Protein AF-A0AAV3ZB78-F1 (afdb_monomer)

Structure (mmCIF, N/CA/C/O backbone):
data_AF-A0AAV3ZB78-F1
#
_entry.id   AF-A0AAV3ZB78-F1
#
loop_
_atom_site.group_PDB
_atom_site.id
_atom_site.type_symbol
_atom_site.label_atom_id
_atom_site.label_alt_id
_atom_site.label_comp_id
_atom_site.label_asym_id
_atom_site.label_entity_id
_atom_site.label_seq_id
_atom_site.pdbx_PDB_ins_code
_atom_site.Cartn_x
_atom_site.Cartn_y
_atom_site.Cartn_z
_atom_site.occupancy
_atom_site.B_iso_or_equiv
_atom_site.auth_seq_id
_atom_site.auth_comp_id
_atom_site.auth_asym_id
_atom_site.auth_atom_id
_atom_site.pdbx_PDB_model_num
ATOM 1 N N . MET A 1 1 ? 22.536 11.390 -0.882 1.00 39.72 1 MET A N 1
ATOM 2 C CA . MET A 1 1 ? 23.667 10.449 -0.789 1.00 39.72 1 MET A CA 1
ATOM 3 C C . MET A 1 1 ? 23.457 9.424 -1.887 1.00 39.72 1 MET A C 1
ATOM 5 O O . MET A 1 1 ? 22.386 8.836 -1.921 1.00 39.72 1 MET A O 1
ATOM 9 N N . ALA A 1 2 ? 24.366 9.346 -2.858 1.00 39.00 2 ALA A N 1
ATOM 10 C CA . ALA A 1 2 ? 24.287 8.369 -3.941 1.00 39.00 2 ALA A CA 1
ATOM 11 C C . ALA A 1 2 ? 24.878 7.046 -3.436 1.00 39.00 2 ALA A C 1
ATOM 13 O O . ALA A 1 2 ? 25.991 7.052 -2.916 1.00 39.00 2 ALA A O 1
ATOM 14 N N . GLY A 1 3 ? 24.119 5.956 -3.534 1.00 42.00 3 GLY A N 1
ATOM 15 C CA . GLY A 1 3 ? 24.628 4.602 -3.321 1.00 42.00 3 GLY A CA 1
ATOM 16 C C . GLY A 1 3 ? 25.206 4.071 -4.629 1.00 42.00 3 GLY A C 1
ATOM 17 O O . GLY A 1 3 ? 24.569 4.207 -5.673 1.00 42.00 3 GLY A O 1
ATOM 18 N N . LEU A 1 4 ? 26.416 3.524 -4.568 1.00 34.50 4 LEU A N 1
ATOM 19 C CA . LEU A 1 4 ? 27.039 2.764 -5.648 1.00 34.50 4 LEU A CA 1
ATOM 20 C C . LEU A 1 4 ? 26.878 1.284 -5.304 1.00 34.50 4 LEU A C 1
ATOM 22 O O . LEU A 1 4 ? 27.339 0.868 -4.244 1.00 34.50 4 LEU A O 1
ATOM 26 N N . GLU A 1 5 ? 26.253 0.505 -6.183 1.00 50.12 5 GLU A N 1
ATOM 27 C CA . GLU A 1 5 ? 26.339 -0.956 -6.133 1.00 50.12 5 GLU A CA 1
ATOM 28 C C . GLU A 1 5 ? 27.214 -1.467 -7.279 1.00 50.12 5 GLU A C 1
ATOM 30 O O . GLU A 1 5 ? 27.214 -0.915 -8.382 1.00 50.12 5 GLU A O 1
ATOM 35 N N . LEU A 1 6 ? 28.003 -2.501 -6.982 1.00 33.97 6 LEU A N 1
ATOM 36 C CA . LEU A 1 6 ? 28.917 -3.144 -7.919 1.00 33.97 6 LEU A CA 1
ATOM 37 C C . LEU A 1 6 ? 28.157 -4.218 -8.712 1.00 33.97 6 LEU A C 1
ATOM 39 O O . LEU A 1 6 ? 27.668 -5.185 -8.129 1.00 33.97 6 LEU A O 1
ATOM 43 N N . GLY A 1 7 ? 28.090 -4.070 -10.037 1.00 46.62 7 GLY A N 1
ATOM 44 C CA . GLY A 1 7 ? 27.603 -5.124 -10.932 1.00 46.62 7 GLY A CA 1
ATOM 45 C C . GLY A 1 7 ? 28.533 -6.345 -10.937 1.00 46.62 7 GLY A C 1
ATOM 46 O O . GLY A 1 7 ? 29.740 -6.223 -10.709 1.00 46.62 7 GLY A O 1
ATOM 47 N N . ARG A 1 8 ? 27.978 -7.532 -11.217 1.00 56.12 8 ARG A N 1
ATOM 48 C CA . ARG A 1 8 ? 28.671 -8.842 -11.182 1.00 56.12 8 ARG A CA 1
ATOM 49 C C . ARG A 1 8 ? 29.731 -9.017 -12.287 1.00 56.12 8 ARG A C 1
ATOM 51 O O . ARG A 1 8 ? 30.461 -10.000 -12.311 1.00 56.12 8 ARG A O 1
ATOM 58 N N . ASP A 1 9 ? 29.813 -8.033 -13.163 1.00 52.41 9 ASP A N 1
ATOM 59 C CA . ASP A 1 9 ? 30.620 -7.894 -14.366 1.00 52.41 9 ASP A CA 1
ATOM 60 C C . ASP A 1 9 ? 31.605 -6.707 -14.259 1.00 52.41 9 ASP A C 1
ATOM 62 O O . ASP A 1 9 ? 32.309 -6.373 -15.208 1.00 52.41 9 ASP A O 1
ATOM 66 N N . GLY A 1 10 ? 31.712 -6.081 -13.078 1.00 42.31 10 GLY A N 1
ATOM 67 C CA . GLY A 1 10 ? 32.720 -5.057 -12.779 1.00 42.31 10 GLY A CA 1
ATOM 68 C C . GLY A 1 10 ? 32.462 -3.684 -13.410 1.00 42.31 10 GLY A C 1
ATOM 69 O O . GLY A 1 10 ? 33.258 -2.765 -13.217 1.00 42.31 10 GLY A O 1
ATOM 70 N N . SER A 1 11 ? 31.352 -3.502 -14.131 1.00 46.34 11 SER A N 1
ATOM 71 C CA . SER A 1 11 ? 30.966 -2.207 -14.695 1.00 46.34 11 SER A CA 1
ATOM 72 C C . SER A 1 11 ? 30.170 -1.363 -13.693 1.00 46.34 11 SER A C 1
ATOM 74 O O . SER A 1 11 ? 29.132 -1.792 -13.188 1.00 46.34 11 SER A O 1
ATOM 76 N N . LEU A 1 12 ? 30.634 -0.136 -13.441 1.00 38.41 12 LEU A N 1
ATOM 77 C CA . LEU A 1 12 ? 29.919 0.880 -12.664 1.00 38.41 12 LEU A CA 1
ATOM 78 C C . LEU A 1 12 ? 28.752 1.438 -13.493 1.00 38.41 12 LEU A C 1
ATOM 80 O O . LEU A 1 12 ? 28.954 2.308 -14.339 1.00 38.41 12 LEU A O 1
ATOM 84 N N . GLN A 1 13 ? 27.528 0.963 -13.252 1.00 47.75 13 GLN A N 1
ATOM 85 C CA . GLN A 1 13 ? 26.335 1.596 -13.815 1.00 47.75 13 GLN A CA 1
ATOM 86 C C . GLN A 1 13 ? 25.832 2.690 -12.870 1.00 47.75 13 GLN A C 1
ATOM 88 O O . GLN A 1 13 ? 25.464 2.447 -11.722 1.00 47.75 13 GLN A O 1
ATOM 93 N N . ALA A 1 14 ? 25.842 3.932 -13.351 1.00 42.47 14 ALA A N 1
ATOM 94 C CA . ALA A 1 14 ? 25.337 5.070 -12.602 1.00 42.47 14 ALA A CA 1
ATOM 95 C C . ALA A 1 14 ? 23.800 5.047 -12.591 1.00 42.47 14 ALA A C 1
ATOM 97 O O . ALA A 1 14 ? 23.160 5.363 -13.594 1.00 42.47 14 ALA A O 1
ATOM 98 N N . LEU A 1 15 ? 23.202 4.727 -11.439 1.00 49.69 15 LEU A N 1
ATOM 99 C CA . LEU A 1 15 ? 21.775 4.944 -11.191 1.00 49.69 15 LEU A CA 1
ATOM 100 C C . LEU A 1 15 ? 21.482 6.447 -11.254 1.00 49.69 15 LEU A C 1
ATOM 102 O O . LEU A 1 15 ? 21.774 7.216 -10.331 1.00 49.69 15 LEU A O 1
ATOM 106 N N . ARG A 1 16 ? 20.928 6.888 -12.385 1.00 44.12 16 ARG A N 1
ATOM 107 C CA . ARG A 1 16 ? 20.562 8.284 -12.613 1.00 44.12 16 ARG A CA 1
ATOM 108 C C . ARG A 1 16 ? 19.221 8.561 -11.939 1.00 44.12 16 ARG A C 1
ATOM 110 O O . ARG A 1 16 ? 18.165 8.437 -12.544 1.00 44.12 16 ARG A O 1
ATOM 117 N N . TRP A 1 17 ? 19.270 8.966 -10.674 1.00 39.78 17 TRP A N 1
ATOM 118 C CA . TRP A 1 17 ? 18.109 9.510 -9.973 1.00 39.78 17 TRP A CA 1
ATOM 119 C C . TRP A 1 17 ? 17.677 10.817 -10.645 1.00 39.78 17 TRP A C 1
ATOM 121 O O . TRP A 1 17 ? 18.336 11.851 -10.502 1.00 39.78 17 TRP A O 1
ATOM 131 N N . ILE A 1 18 ? 16.572 10.782 -11.386 1.00 48.75 18 ILE A N 1
ATOM 132 C CA . ILE A 1 18 ? 15.936 11.991 -11.907 1.00 48.75 18 ILE A CA 1
ATOM 133 C C . ILE A 1 18 ? 15.266 12.684 -10.715 1.00 48.75 18 ILE A C 1
ATOM 135 O O . ILE A 1 18 ? 14.205 12.276 -10.250 1.00 48.75 18 ILE A O 1
ATOM 139 N N . ARG A 1 19 ? 15.904 13.732 -10.176 1.00 37.66 19 ARG A N 1
ATOM 140 C CA . ARG A 1 19 ? 15.227 14.656 -9.258 1.00 37.66 19 ARG A CA 1
ATOM 141 C C . ARG A 1 19 ? 14.159 15.399 -10.052 1.00 37.66 19 ARG A C 1
ATOM 143 O O . ARG A 1 19 ? 14.498 16.211 -10.911 1.00 37.66 19 ARG A O 1
ATOM 150 N N . TYR A 1 20 ? 12.892 15.169 -9.733 1.00 39.69 20 TYR A N 1
ATOM 151 C CA . TYR A 1 20 ? 11.827 16.058 -10.178 1.00 39.69 20 TYR A CA 1
ATOM 152 C C . TYR A 1 20 ? 12.017 17.445 -9.539 1.00 39.69 20 TYR A C 1
ATOM 154 O O . TYR A 1 20 ? 12.211 17.536 -8.321 1.00 39.69 20 TYR A O 1
ATOM 162 N N . PRO A 1 21 ? 11.992 18.538 -10.322 1.00 44.03 21 PRO A N 1
ATOM 163 C CA . PRO A 1 21 ? 11.973 19.879 -9.767 1.00 44.03 21 PRO A CA 1
ATOM 164 C C . PRO A 1 21 ? 10.644 20.127 -9.044 1.00 44.03 21 PRO A C 1
ATOM 166 O O . PRO A 1 21 ? 9.565 19.802 -9.534 1.00 44.03 21 PRO A O 1
ATOM 169 N N . GLN A 1 22 ? 10.750 20.726 -7.861 1.00 39.59 22 GLN A N 1
ATOM 170 C CA . GLN A 1 22 ? 9.642 21.244 -7.066 1.00 39.59 22 GLN A CA 1
ATOM 171 C C . GLN A 1 22 ? 8.780 22.186 -7.928 1.00 39.59 22 GLN A C 1
ATOM 173 O O . GLN A 1 22 ? 9.275 23.201 -8.423 1.00 39.59 22 GLN A O 1
ATOM 178 N N . CYS A 1 23 ? 7.493 21.868 -8.099 1.00 39.56 23 CYS A N 1
ATOM 179 C CA . CYS A 1 23 ? 6.515 22.753 -8.732 1.00 39.56 23 CYS A CA 1
ATOM 180 C C . CYS A 1 23 ? 6.273 23.989 -7.849 1.00 39.56 23 CYS A C 1
ATOM 182 O O . CYS A 1 23 ? 5.333 24.049 -7.059 1.00 39.56 23 CYS A O 1
ATOM 184 N N . HIS A 1 24 ? 7.117 25.008 -8.002 1.00 39.56 24 HIS A N 1
ATOM 185 C CA . HIS A 1 24 ? 6.852 26.344 -7.483 1.00 39.56 24 HIS A CA 1
ATOM 186 C C . HIS A 1 24 ? 5.708 26.98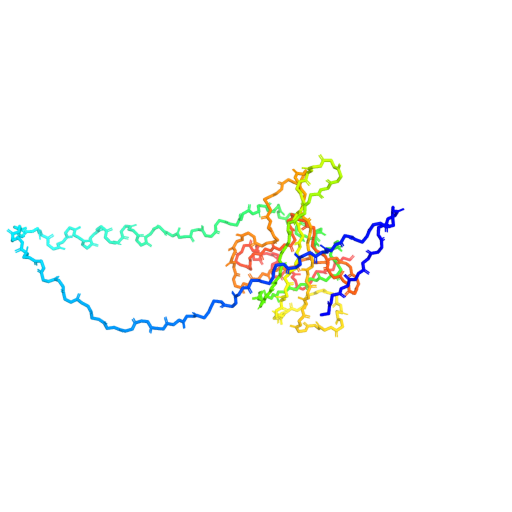0 -8.289 1.00 39.56 24 HIS A C 1
ATOM 188 O O . HIS A 1 24 ? 5.901 27.451 -9.410 1.00 39.56 24 HIS A O 1
ATOM 194 N N . ARG A 1 25 ? 4.504 27.031 -7.703 1.00 40.84 25 ARG A N 1
ATOM 195 C CA . ARG A 1 25 ? 3.437 27.945 -8.140 1.00 40.84 25 ARG A CA 1
ATOM 196 C C . ARG A 1 25 ? 3.946 29.384 -8.013 1.00 40.84 25 ARG A C 1
ATOM 198 O O . ARG A 1 25 ? 4.086 29.888 -6.900 1.00 40.84 25 ARG A O 1
ATOM 205 N N . ARG A 1 26 ? 4.187 30.058 -9.140 1.00 37.47 26 ARG A N 1
ATOM 206 C CA . ARG A 1 26 ? 4.177 31.526 -9.198 1.00 37.47 26 ARG A CA 1
ATOM 207 C C . ARG A 1 26 ? 2.741 32.012 -9.430 1.00 37.47 26 ARG A C 1
ATOM 209 O O . ARG A 1 26 ? 2.065 31.454 -10.294 1.00 37.47 26 ARG A O 1
ATOM 216 N N . PRO A 1 27 ? 2.282 33.056 -8.723 1.00 45.91 27 PRO A N 1
ATOM 217 C CA . PRO A 1 27 ? 1.076 33.777 -9.093 1.00 45.91 27 PRO A CA 1
ATOM 218 C C . PRO A 1 27 ? 1.413 34.757 -10.225 1.00 45.91 27 PRO A C 1
ATOM 220 O O . PRO A 1 27 ? 2.183 35.695 -10.030 1.00 45.91 27 PRO A O 1
ATOM 223 N N . ASN A 1 28 ? 0.843 34.543 -11.412 1.00 40.31 28 ASN A N 1
ATOM 224 C CA . ASN A 1 28 ? 0.822 35.563 -12.457 1.00 40.31 28 ASN A CA 1
ATOM 225 C C . ASN A 1 28 ? -0.418 36.431 -12.253 1.00 40.31 28 ASN A C 1
ATOM 227 O O . ASN A 1 28 ? -1.538 36.012 -12.532 1.00 40.31 28 ASN A O 1
ATOM 231 N N . ASN A 1 29 ? -0.183 37.645 -11.768 1.00 42.78 29 ASN A N 1
ATOM 232 C CA . ASN A 1 29 ? -1.123 38.744 -11.853 1.00 42.78 29 ASN A CA 1
ATOM 233 C C . ASN A 1 29 ? -0.771 39.618 -13.065 1.00 42.78 29 ASN A C 1
ATOM 235 O O . ASN A 1 29 ? 0.396 39.932 -13.286 1.00 42.78 29 ASN A O 1
ATOM 239 N N . LEU A 1 30 ? -1.839 40.078 -13.719 1.00 48.44 30 LEU A N 1
ATOM 240 C CA . LEU A 1 30 ? -1.985 41.329 -14.472 1.00 48.44 30 LEU A CA 1
ATOM 241 C C . LEU A 1 30 ? -1.689 41.350 -15.988 1.00 48.44 30 LEU A C 1
ATOM 243 O O . LEU A 1 30 ? -0.558 41.402 -16.452 1.00 48.44 30 LEU A O 1
ATOM 247 N N . LEU A 1 31 ? -2.822 41.521 -16.687 1.00 50.53 31 LEU A N 1
ATOM 248 C CA . LEU A 1 31 ? -3.107 42.478 -17.765 1.00 50.53 31 LEU A CA 1
ATOM 249 C C . LEU A 1 31 ? -2.646 42.154 -19.191 1.00 50.53 31 LEU A C 1
ATOM 251 O O . LEU A 1 31 ? -1.534 42.463 -19.597 1.00 50.53 31 LEU A O 1
ATOM 255 N N . ALA A 1 32 ? -3.624 41.771 -20.017 1.00 43.00 32 ALA A N 1
ATOM 256 C CA . ALA A 1 32 ? -3.818 42.421 -21.312 1.00 43.00 32 ALA A CA 1
ATOM 257 C C . ALA A 1 32 ? -5.296 42.349 -21.728 1.00 43.00 32 ALA A C 1
ATOM 259 O O . ALA A 1 32 ? -5.841 41.283 -22.011 1.00 43.00 32 ALA A O 1
ATOM 260 N N . ASN A 1 33 ? -5.929 43.523 -21.750 1.00 49.47 33 ASN A N 1
ATOM 261 C CA . ASN A 1 33 ? -7.244 43.791 -22.320 1.00 49.47 33 ASN A CA 1
ATOM 262 C C . ASN A 1 33 ? -7.345 43.276 -23.763 1.00 49.47 33 ASN A C 1
ATOM 264 O O . ASN A 1 33 ? -6.597 43.724 -24.631 1.00 49.47 33 ASN A O 1
ATOM 268 N N . LYS A 1 34 ? -8.357 42.453 -24.048 1.00 45.72 34 LYS A N 1
ATOM 269 C CA . LYS A 1 34 ? -8.966 42.365 -25.381 1.00 45.72 34 LYS A CA 1
ATOM 270 C C . LYS A 1 34 ? -10.481 42.400 -25.237 1.00 45.72 34 LYS A C 1
ATOM 272 O O . LYS A 1 34 ? -11.123 41.408 -24.911 1.00 45.72 34 LYS A O 1
ATOM 277 N N . ILE A 1 35 ? -11.021 43.592 -25.462 1.00 50.44 35 ILE A N 1
ATOM 278 C CA . ILE A 1 35 ? -12.447 43.859 -25.612 1.00 50.44 35 ILE A CA 1
ATOM 279 C C . ILE A 1 35 ? -12.864 43.252 -26.957 1.00 50.44 35 ILE A C 1
ATOM 281 O O . ILE A 1 35 ? -12.474 43.749 -28.011 1.00 50.44 35 ILE A O 1
ATOM 285 N N . PHE A 1 36 ? -13.621 42.158 -26.916 1.00 52.62 36 PHE A N 1
ATOM 286 C CA . PHE A 1 36 ? -14.338 41.626 -28.075 1.00 52.62 36 PHE A CA 1
ATOM 287 C C . PHE A 1 36 ? -15.750 42.231 -28.104 1.00 52.62 36 PHE A C 1
ATOM 289 O O . PHE A 1 36 ? -16.402 42.282 -27.058 1.00 52.62 36 PHE A O 1
ATOM 296 N N . PRO A 1 37 ? -16.256 42.686 -29.264 1.00 49.72 37 PRO A N 1
ATOM 297 C CA . PRO A 1 37 ? -17.616 43.194 -29.359 1.00 49.72 37 PRO A CA 1
ATOM 298 C C . PRO A 1 37 ? -18.622 42.045 -29.205 1.00 49.72 37 PRO A C 1
ATOM 300 O O . PRO A 1 37 ? -18.681 41.126 -30.023 1.00 49.72 37 PRO A O 1
ATOM 303 N N . LEU A 1 38 ? -19.427 42.118 -28.143 1.00 44.12 38 LEU A N 1
ATOM 304 C CA . LEU A 1 38 ? -20.586 41.260 -27.905 1.00 44.12 38 LEU A CA 1
ATOM 305 C C . LEU A 1 38 ? -21.636 41.517 -28.989 1.00 44.12 38 LEU A C 1
A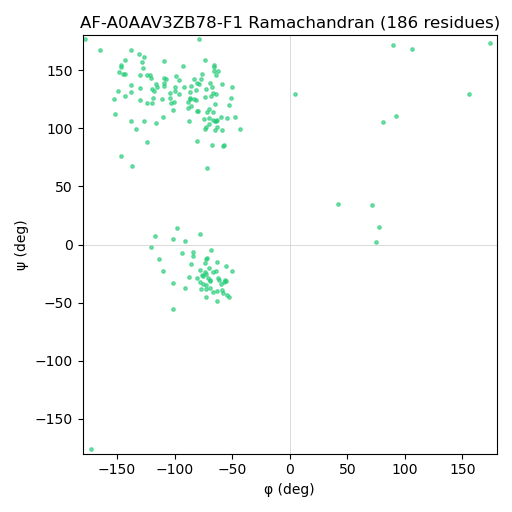TOM 307 O O . LEU A 1 38 ? -22.329 42.535 -28.990 1.00 44.12 38 LEU A O 1
ATOM 311 N N . LYS A 1 39 ? -21.758 40.567 -29.917 1.00 48.19 39 LYS A N 1
ATOM 312 C CA . LYS A 1 39 ? -22.890 40.489 -30.836 1.00 48.19 39 LYS A CA 1
ATOM 313 C C . LYS A 1 39 ? -24.104 40.034 -30.023 1.00 48.19 39 LYS A C 1
ATOM 315 O O . LYS A 1 39 ? -24.119 38.937 -29.478 1.00 48.19 39 LYS A O 1
ATOM 320 N N . ARG A 1 40 ? -25.084 40.927 -29.897 1.00 49.78 40 ARG A N 1
ATOM 321 C CA . ARG A 1 40 ? -26.362 40.717 -29.212 1.00 49.78 40 ARG A CA 1
ATOM 322 C C . ARG A 1 40 ? -27.155 39.642 -29.961 1.00 49.78 40 ARG A C 1
ATOM 324 O O . ARG A 1 40 ? -27.760 39.941 -30.983 1.00 49.78 40 ARG A O 1
ATOM 331 N N . THR A 1 41 ? -27.115 38.408 -29.472 1.00 50.81 41 THR A N 1
ATOM 332 C CA . THR A 1 41 ? -28.061 37.351 -29.843 1.00 50.81 41 THR A CA 1
ATOM 333 C C . THR A 1 41 ? -29.087 37.203 -28.734 1.00 50.81 41 THR A C 1
ATOM 335 O O . THR A 1 41 ? -28.749 36.913 -27.589 1.00 50.81 41 THR A O 1
ATOM 338 N N . ASP A 1 42 ? -30.310 37.520 -29.131 1.00 50.47 42 ASP A N 1
ATOM 339 C CA . ASP A 1 42 ? -31.629 37.200 -28.601 1.00 50.47 42 ASP A CA 1
ATOM 340 C C . ASP A 1 42 ? -31.725 36.420 -27.283 1.00 50.47 42 ASP A C 1
ATOM 342 O O . ASP A 1 42 ? -31.166 35.344 -27.079 1.00 50.47 42 ASP A O 1
ATOM 346 N N . THR A 1 43 ? -32.535 37.001 -26.401 1.00 56.22 43 THR A N 1
ATOM 347 C CA . THR A 1 43 ? -33.034 36.482 -25.129 1.00 56.22 43 THR A CA 1
ATOM 348 C C . THR A 1 43 ? -33.477 35.021 -25.220 1.00 56.22 43 THR A C 1
ATOM 350 O O . THR A 1 43 ? -34.604 34.725 -25.618 1.00 56.22 43 THR A O 1
ATOM 353 N N . M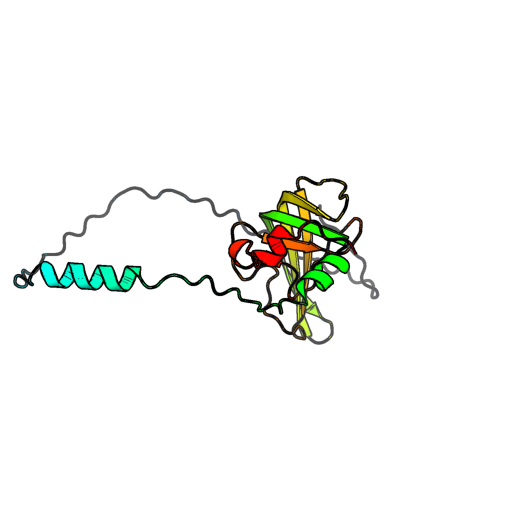ET A 1 44 ? -32.608 34.110 -24.786 1.00 52.62 44 MET A N 1
ATOM 354 C CA . MET A 1 44 ? -32.995 32.751 -24.415 1.00 52.62 44 MET A CA 1
ATOM 355 C C . MET A 1 44 ? -33.577 32.749 -22.991 1.00 52.62 44 MET A C 1
ATOM 357 O O . MET A 1 44 ? -33.055 33.440 -22.112 1.00 52.62 44 MET A O 1
ATOM 361 N N . PRO A 1 45 ? -34.663 31.998 -22.737 1.00 53.75 45 PRO A N 1
ATOM 362 C CA . PRO A 1 45 ? -35.341 31.985 -21.448 1.00 53.75 45 PRO A CA 1
ATOM 363 C C . PRO A 1 45 ? -34.424 31.414 -20.357 1.00 53.75 45 PRO A C 1
ATOM 365 O O . PRO A 1 45 ? -33.997 30.260 -20.415 1.00 53.75 45 PRO A O 1
ATOM 368 N N . LEU A 1 46 ? -34.173 32.234 -19.331 1.00 54.22 46 LEU A N 1
ATOM 369 C CA . LEU A 1 46 ? -33.315 31.973 -18.165 1.00 54.22 46 LEU A CA 1
ATOM 370 C C . LEU A 1 46 ? -33.612 30.629 -17.456 1.00 54.22 46 LEU A C 1
ATOM 372 O O . LEU A 1 46 ? -32.740 30.058 -16.806 1.00 54.22 46 LEU A O 1
ATOM 376 N N . ASN A 1 47 ? -34.824 30.091 -17.626 1.00 52.19 47 ASN A N 1
ATOM 377 C CA . ASN A 1 47 ? -35.276 28.848 -17.000 1.00 52.19 47 ASN A CA 1
ATOM 378 C C . ASN A 1 47 ? -34.663 27.575 -17.614 1.00 52.19 47 ASN A C 1
ATOM 380 O O . ASN A 1 47 ? -34.580 26.565 -16.925 1.00 52.19 47 ASN A O 1
ATOM 384 N N . ALA A 1 48 ? -34.197 27.600 -18.869 1.00 53.22 48 ALA A N 1
ATOM 385 C CA . ALA A 1 48 ? -33.622 26.412 -19.514 1.00 53.22 48 ALA A CA 1
ATOM 386 C C . ALA A 1 48 ? -32.154 26.157 -19.116 1.00 53.22 48 ALA A C 1
ATOM 388 O O . ALA A 1 48 ? -31.704 25.013 -19.076 1.00 53.22 48 ALA A O 1
ATOM 389 N N . VAL A 1 49 ? -31.408 27.213 -18.775 1.00 53.72 49 VAL A N 1
ATOM 390 C CA . VAL A 1 49 ? -29.984 27.117 -18.401 1.00 53.72 49 VAL A CA 1
ATOM 391 C C . VAL A 1 49 ? -29.816 26.558 -16.983 1.00 53.72 49 VAL A C 1
ATOM 393 O O . VAL A 1 49 ? -28.886 25.795 -16.723 1.00 53.72 49 VAL A O 1
ATOM 396 N N . LEU A 1 50 ? -30.748 26.871 -16.074 1.00 51.59 50 LEU A N 1
ATOM 397 C CA . LEU A 1 50 ? -30.701 26.397 -14.688 1.00 51.59 50 LEU A CA 1
ATOM 398 C C . LEU A 1 50 ? -30.959 24.881 -14.579 1.00 51.59 50 LEU A C 1
ATOM 400 O O . LEU A 1 50 ? -30.305 24.199 -13.792 1.00 51.59 50 LEU A O 1
ATOM 404 N N . SER A 1 51 ? -31.859 24.335 -15.406 1.00 52.12 51 SER A N 1
ATOM 405 C CA . SER A 1 51 ? -32.151 22.895 -15.436 1.00 52.12 51 SER A CA 1
ATOM 406 C C . SER A 1 51 ? -30.997 22.063 -16.000 1.00 52.12 51 SER A C 1
ATOM 408 O O . SER A 1 51 ? -30.793 20.940 -15.549 1.00 52.12 51 SER A O 1
ATOM 410 N N . LEU A 1 52 ? -30.201 22.606 -16.930 1.00 49.72 52 LEU A N 1
ATOM 411 C CA . LEU A 1 52 ? -29.049 21.895 -17.497 1.00 49.72 52 LEU A CA 1
ATOM 412 C C . LEU A 1 52 ? -27.880 21.790 -16.497 1.00 49.72 52 LEU A C 1
ATOM 414 O O . LEU A 1 52 ? -27.202 20.767 -16.447 1.00 49.72 52 LEU A O 1
ATOM 418 N N . LEU A 1 53 ? -27.679 22.806 -15.649 1.00 50.06 53 LEU A N 1
ATOM 419 C CA . LEU A 1 53 ? -26.648 22.797 -14.598 1.00 50.06 53 LEU A CA 1
ATOM 420 C C . LEU A 1 53 ? -26.950 21.800 -13.463 1.00 50.06 53 LEU A C 1
ATOM 422 O O . LEU A 1 53 ? -26.022 21.230 -12.891 1.00 50.06 53 LEU A O 1
ATOM 426 N N . LEU A 1 54 ? -28.228 21.533 -13.170 1.00 48.78 54 LEU A N 1
ATOM 427 C CA . LEU A 1 54 ? -28.642 20.555 -12.151 1.00 48.78 54 LEU A CA 1
ATOM 428 C C . LEU A 1 54 ? -28.388 19.095 -12.566 1.00 48.78 54 LEU A C 1
ATOM 430 O O . LEU A 1 54 ? -28.121 18.263 -11.701 1.00 48.78 54 LEU A O 1
ATOM 434 N N . VAL A 1 55 ? -28.408 18.777 -13.866 1.00 50.19 55 VAL A N 1
ATOM 435 C CA . VAL A 1 55 ? -28.141 17.410 -14.360 1.00 50.19 55 VAL A CA 1
ATOM 436 C C . VAL A 1 55 ? -26.639 17.095 -14.363 1.00 50.19 55 VAL A C 1
ATOM 438 O O . VAL A 1 55 ? -26.248 15.968 -14.072 1.00 50.19 55 VAL A O 1
ATOM 441 N N . VAL A 1 56 ? -25.776 18.091 -14.595 1.00 47.22 56 VAL A N 1
ATOM 442 C CA . VAL A 1 56 ? -24.310 17.903 -14.564 1.00 47.22 56 VAL A CA 1
ATOM 443 C C . VAL A 1 56 ? -23.784 17.724 -13.132 1.00 47.22 56 VAL A C 1
ATOM 445 O O . VAL A 1 56 ? -22.782 17.045 -12.927 1.00 47.22 56 VAL A O 1
ATOM 448 N N . ALA A 1 57 ? -24.483 18.247 -12.119 1.00 45.84 57 ALA A N 1
ATOM 449 C CA . ALA A 1 57 ? -24.109 18.063 -10.713 1.00 45.84 57 ALA A CA 1
ATOM 450 C C . ALA A 1 57 ? -24.399 16.647 -10.169 1.00 45.84 57 ALA A C 1
ATOM 452 O O . ALA A 1 57 ? -23.845 16.269 -9.139 1.00 45.84 57 ALA A O 1
ATOM 453 N N . MET A 1 58 ? -25.229 15.851 -10.859 1.00 45.66 58 MET A N 1
ATOM 454 C CA . MET A 1 58 ? -25.463 14.435 -10.537 1.00 45.66 58 MET A CA 1
ATOM 455 C C . MET A 1 58 ? -24.631 13.477 -11.396 1.00 45.66 58 MET A C 1
ATOM 457 O O . MET A 1 58 ? -24.858 12.271 -11.364 1.00 45.66 58 MET A O 1
ATOM 461 N N . ALA A 1 59 ? -23.605 13.970 -12.097 1.00 43.06 59 ALA A N 1
ATOM 462 C CA . ALA A 1 59 ? -22.435 13.146 -12.379 1.00 43.06 59 ALA A CA 1
ATOM 463 C C . ALA A 1 59 ? -21.662 12.984 -11.062 1.00 43.06 59 ALA A C 1
ATOM 465 O O . ALA A 1 59 ? -20.572 13.518 -10.870 1.00 43.06 59 ALA A O 1
ATOM 466 N N . THR A 1 60 ? -22.297 12.298 -10.110 1.00 47.22 60 THR A N 1
ATOM 467 C CA . THR A 1 60 ? -21.667 11.761 -8.919 1.00 47.22 60 THR A CA 1
ATOM 468 C C . THR A 1 60 ? -20.413 11.056 -9.386 1.00 47.22 60 THR A C 1
ATOM 470 O O . THR A 1 60 ? -20.488 10.030 -10.060 1.00 47.22 60 THR A O 1
ATOM 473 N N . THR A 1 61 ? -19.264 11.638 -9.063 1.00 46.09 61 THR A N 1
ATOM 474 C CA . THR A 1 61 ? -17.977 10.969 -9.102 1.00 46.09 61 THR A CA 1
ATOM 475 C C . THR A 1 61 ? -18.084 9.766 -8.176 1.00 46.09 61 THR A C 1
ATOM 477 O O . THR A 1 61 ? -17.766 9.842 -6.989 1.00 46.09 61 THR A O 1
ATOM 480 N N . SER A 1 62 ? -18.596 8.651 -8.689 1.00 44.69 62 SER A N 1
ATOM 481 C CA . SER A 1 62 ? -18.274 7.351 -8.145 1.00 44.69 62 SER A CA 1
ATOM 482 C C . SER A 1 62 ? -16.763 7.264 -8.283 1.00 44.69 62 SER A C 1
ATOM 484 O O . SER A 1 62 ? -16.255 7.043 -9.381 1.00 44.69 62 SER A O 1
ATOM 486 N N . LEU A 1 63 ? -16.048 7.545 -7.191 1.00 52.94 63 LEU A N 1
ATOM 487 C CA . LEU A 1 63 ? -14.685 7.076 -6.992 1.00 52.94 63 LEU A CA 1
ATOM 488 C C . LEU A 1 63 ? -14.781 5.557 -7.108 1.00 52.94 63 LEU A C 1
ATOM 490 O O . LEU A 1 63 ? -15.083 4.867 -6.136 1.00 52.94 63 LEU A O 1
ATOM 494 N N . ALA A 1 64 ? -14.714 5.064 -8.341 1.00 57.38 64 ALA A N 1
ATOM 495 C CA . ALA A 1 64 ? -14.788 3.656 -8.635 1.00 57.38 64 ALA A CA 1
ATOM 496 C C . ALA A 1 64 ? -13.519 3.068 -8.039 1.00 57.38 64 ALA A C 1
ATOM 498 O O . ALA A 1 64 ? -12.426 3.342 -8.520 1.00 57.38 64 ALA A O 1
ATOM 499 N N . CYS A 1 65 ? -13.676 2.349 -6.933 1.00 73.81 65 CYS A N 1
ATOM 500 C CA . CYS A 1 65 ? -12.602 1.603 -6.306 1.00 73.81 65 CYS A CA 1
ATOM 501 C C . CYS A 1 65 ? -12.009 0.690 -7.377 1.00 73.81 65 CYS A C 1
ATOM 503 O O . CYS A 1 65 ? -12.685 -0.231 -7.838 1.00 73.81 65 CYS A O 1
ATOM 505 N N . SER A 1 66 ? -10.794 0.999 -7.826 1.00 63.88 66 SER A N 1
ATOM 506 C CA . SER A 1 66 ? -10.203 0.371 -9.014 1.00 63.88 66 SER A CA 1
ATOM 507 C C . SER A 1 66 ? -9.967 -1.127 -8.829 1.00 63.88 66 SER A C 1
ATOM 509 O O . SER A 1 66 ? -9.935 -1.879 -9.801 1.00 63.88 66 SER A O 1
ATOM 511 N N . THR A 1 67 ? -9.860 -1.583 -7.578 1.00 68.00 67 THR A N 1
ATOM 512 C CA . THR A 1 67 ? -9.613 -2.981 -7.230 1.00 68.00 67 THR A CA 1
ATOM 513 C C . THR A 1 67 ? -10.787 -3.587 -6.452 1.00 68.00 67 THR A C 1
ATOM 515 O O . THR A 1 67 ? -10.947 -3.334 -5.255 1.00 68.00 67 THR A O 1
ATOM 518 N N . PRO A 1 68 ? -11.623 -4.427 -7.091 1.00 71.12 68 PRO A N 1
ATOM 519 C CA . PRO A 1 68 ? -12.614 -5.207 -6.365 1.00 71.12 68 PRO A CA 1
ATOM 520 C C . PRO A 1 68 ? -11.910 -6.267 -5.502 1.00 71.12 68 PRO A C 1
ATOM 522 O O . PRO A 1 68 ? -11.084 -7.045 -5.986 1.00 71.12 68 PRO A O 1
ATOM 525 N N . VAL A 1 69 ? -12.246 -6.309 -4.213 1.00 79.88 69 VAL A N 1
ATOM 526 C CA . VAL A 1 69 ? -11.789 -7.330 -3.255 1.00 79.88 69 VAL A CA 1
ATOM 527 C C . VAL A 1 69 ? -13.006 -8.060 -2.722 1.00 79.88 69 VAL A C 1
ATOM 529 O O . VAL A 1 69 ? -13.946 -7.428 -2.229 1.00 79.88 69 VAL A O 1
ATOM 532 N N . ALA A 1 70 ? -13.006 -9.389 -2.828 1.00 82.88 70 ALA A N 1
ATOM 533 C CA . ALA A 1 70 ? -14.107 -10.185 -2.311 1.00 82.88 70 ALA A CA 1
ATOM 534 C C . ALA A 1 70 ? -14.184 -10.034 -0.784 1.00 82.88 70 ALA A C 1
ATOM 536 O O . ALA A 1 70 ? -13.170 -9.912 -0.098 1.00 82.88 70 ALA A O 1
ATOM 537 N N . SER A 1 71 ? -15.392 -10.067 -0.222 1.00 75.38 71 SER A N 1
ATOM 538 C CA . SER A 1 71 ? -15.610 -9.844 1.216 1.00 75.38 71 SER A CA 1
ATOM 539 C C . SER A 1 71 ? -14.786 -10.778 2.117 1.00 75.38 71 SER A C 1
ATOM 541 O O . SER A 1 71 ? -14.368 -10.360 3.194 1.00 75.38 71 SER A O 1
ATOM 543 N N . GLY A 1 72 ? -14.508 -12.007 1.667 1.00 78.31 72 GLY A N 1
ATOM 544 C CA . GLY A 1 72 ? -13.670 -12.978 2.381 1.00 78.31 72 GLY A CA 1
ATOM 545 C C . GLY A 1 72 ? -12.156 -12.745 2.278 1.00 78.31 72 GLY A C 1
ATOM 546 O O . GLY A 1 72 ? -11.424 -13.195 3.154 1.00 78.31 72 GLY A O 1
ATOM 547 N N . GLU A 1 73 ? -11.673 -12.022 1.263 1.00 88.75 73 GLU A N 1
ATOM 548 C CA . GLU A 1 73 ? -10.231 -11.817 1.029 1.00 88.75 73 GLU A CA 1
ATOM 549 C C . GLU A 1 73 ? -9.617 -10.793 1.994 1.00 88.75 73 GLU A C 1
ATOM 551 O O . GLU A 1 73 ? -8.438 -10.883 2.325 1.00 88.75 73 GLU A O 1
ATOM 556 N N . TRP A 1 74 ? -10.409 -9.848 2.511 1.00 91.12 74 TRP A N 1
ATOM 557 C CA . TRP A 1 74 ? -9.917 -8.794 3.406 1.00 91.12 74 TRP A CA 1
ATOM 558 C C . TRP A 1 74 ? -9.252 -9.326 4.678 1.00 91.12 74 TR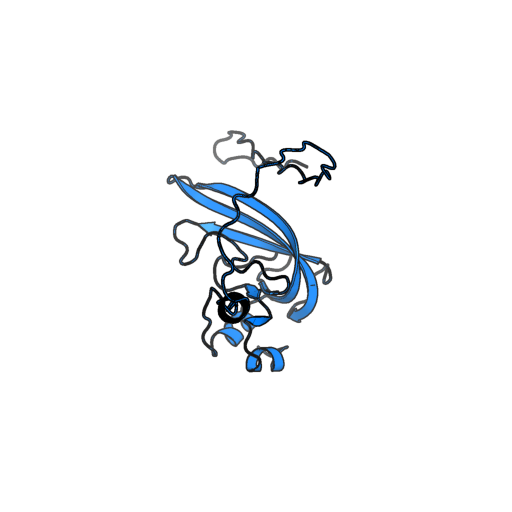P A C 1
ATOM 560 O O . TRP A 1 74 ? -8.244 -8.786 5.135 1.00 91.12 74 TRP A O 1
ATOM 570 N N . ARG A 1 75 ? -9.809 -10.396 5.259 1.00 93.19 75 ARG A N 1
ATOM 571 C CA . ARG A 1 75 ? -9.223 -11.035 6.443 1.00 93.19 75 ARG A CA 1
ATOM 572 C C . ARG A 1 75 ? -7.879 -11.673 6.111 1.00 93.19 75 ARG A C 1
ATOM 574 O O . ARG A 1 75 ? -6.953 -11.543 6.902 1.00 93.19 75 ARG A O 1
ATOM 581 N N . GLN A 1 76 ? -7.780 -12.323 4.956 1.00 92.88 76 GLN A N 1
ATOM 582 C CA . GLN A 1 76 ? -6.543 -12.951 4.507 1.00 92.88 76 GLN A CA 1
ATOM 583 C C . GLN A 1 76 ? -5.447 -11.897 4.302 1.00 92.88 76 GLN A C 1
ATOM 585 O O . GLN A 1 76 ? -4.387 -12.016 4.905 1.00 92.88 76 GLN A O 1
ATOM 590 N N . LEU A 1 77 ? -5.752 -10.797 3.599 1.00 92.19 77 LEU A N 1
ATOM 591 C CA . LEU A 1 77 ? -4.833 -9.659 3.439 1.00 92.19 77 LEU A CA 1
ATOM 592 C C . LEU A 1 77 ? -4.351 -9.109 4.790 1.00 92.19 77 LEU A C 1
ATOM 594 O O . LEU A 1 77 ? -3.166 -8.845 4.977 1.00 92.19 77 LEU A O 1
ATOM 598 N N . TYR A 1 78 ? -5.258 -8.971 5.763 1.00 94.19 78 TYR A N 1
ATOM 599 C CA . TYR A 1 78 ? -4.894 -8.536 7.113 1.00 94.19 78 TYR A CA 1
ATOM 600 C C . TYR A 1 78 ? -3.960 -9.525 7.819 1.00 94.19 78 TYR A C 1
ATOM 602 O O . TYR A 1 78 ? -3.046 -9.117 8.541 1.00 94.19 78 TYR A O 1
ATOM 610 N N . CYS A 1 79 ? -4.200 -10.825 7.660 1.00 93.75 79 CYS A N 1
ATOM 611 C CA . CYS A 1 79 ? -3.403 -11.860 8.305 1.00 93.75 79 CYS A CA 1
ATOM 612 C C . CYS A 1 79 ? -2.014 -12.006 7.693 1.00 93.75 79 CYS A C 1
ATOM 614 O O . CYS A 1 79 ? -1.054 -12.121 8.456 1.00 93.75 79 CYS A O 1
ATOM 616 N N . ASP A 1 80 ? -1.907 -11.882 6.376 1.00 93.50 80 ASP A N 1
ATOM 617 C CA . ASP A 1 80 ? -0.644 -12.004 5.650 1.00 93.50 80 ASP A CA 1
ATOM 618 C C . ASP A 1 80 ? 0.244 -10.758 5.812 1.00 93.50 80 ASP A C 1
ATOM 620 O O . ASP A 1 80 ? 1.470 -10.855 5.787 1.00 93.50 80 ASP A O 1
ATOM 624 N N . ALA A 1 81 ? -0.348 -9.583 6.048 1.00 94.94 81 ALA A N 1
ATOM 625 C CA . ALA A 1 81 ? 0.399 -8.352 6.289 1.00 94.94 81 ALA A CA 1
ATOM 626 C C . ALA A 1 81 ? 1.146 -8.366 7.635 1.00 94.94 81 ALA A C 1
ATOM 628 O O . ALA A 1 81 ? 0.589 -8.736 8.669 1.00 94.94 81 ALA A O 1
ATOM 629 N N . THR A 1 82 ? 2.379 -7.865 7.670 1.00 95.62 82 THR A N 1
ATOM 630 C CA . THR A 1 82 ? 3.128 -7.656 8.924 1.00 95.62 82 THR A CA 1
ATOM 631 C C . THR A 1 82 ? 2.640 -6.402 9.653 1.00 95.62 82 THR A C 1
ATOM 633 O O . THR A 1 82 ? 2.514 -6.389 10.880 1.00 95.62 82 THR A O 1
ATOM 636 N N . VAL A 1 83 ? 2.323 -5.350 8.894 1.00 96.00 83 VAL A N 1
ATOM 637 C CA . VAL A 1 83 ? 1.841 -4.061 9.397 1.00 96.00 83 VAL A CA 1
ATOM 638 C C . VAL A 1 83 ? 0.579 -3.663 8.640 1.00 96.00 83 VAL A C 1
ATOM 640 O O . VAL A 1 83 ? 0.527 -3.737 7.414 1.00 96.00 83 VAL A O 1
ATOM 643 N N . VAL A 1 84 ? -0.439 -3.209 9.373 1.00 97.00 84 VAL A N 1
ATOM 644 C CA . VAL A 1 84 ? -1.686 -2.692 8.794 1.00 97.00 84 VAL A CA 1
ATOM 645 C C . VAL A 1 84 ? -2.001 -1.352 9.428 1.00 97.00 84 VAL A C 1
ATOM 647 O O . VAL A 1 84 ? -2.106 -1.250 10.653 1.00 97.00 84 VAL A O 1
ATOM 650 N N . PHE A 1 85 ? -2.169 -0.322 8.606 1.00 97.06 85 PHE A N 1
ATOM 651 C CA . PHE A 1 85 ? -2.412 1.033 9.087 1.00 97.06 85 PHE A CA 1
ATOM 652 C C . PHE A 1 85 ? -3.319 1.829 8.153 1.00 97.06 85 PHE A C 1
ATOM 654 O O . PHE A 1 85 ? -3.386 1.579 6.952 1.00 97.06 85 PHE A O 1
ATOM 661 N N . ARG A 1 86 ? -3.998 2.823 8.723 1.00 97.19 86 ARG A N 1
ATOM 662 C CA . ARG A 1 86 ? -4.678 3.890 7.995 1.00 97.19 86 ARG A CA 1
ATOM 663 C C . ARG A 1 86 ? -3.806 5.137 7.988 1.00 97.19 86 ARG A C 1
ATOM 665 O O . ARG A 1 86 ? -3.299 5.543 9.039 1.00 97.19 86 ARG A O 1
ATOM 672 N N . GLY A 1 87 ? -3.630 5.756 6.827 1.00 95.88 87 GLY A N 1
ATOM 673 C CA . GLY A 1 87 ? -2.774 6.927 6.706 1.00 95.88 87 GLY A CA 1
ATOM 674 C C . GLY A 1 87 ? -2.952 7.722 5.422 1.00 95.88 87 GLY A C 1
ATOM 675 O O . GLY A 1 87 ? -3.543 7.273 4.441 1.00 95.88 87 GLY A O 1
ATOM 676 N N . THR A 1 88 ? -2.373 8.918 5.441 1.00 95.06 88 THR A N 1
ATOM 677 C CA . THR A 1 88 ? -2.363 9.858 4.318 1.00 95.06 88 THR A CA 1
ATOM 678 C C . THR A 1 88 ? -0.990 9.846 3.651 1.00 95.06 88 THR A C 1
ATOM 680 O O . THR A 1 88 ? 0.014 9.988 4.355 1.00 95.06 88 THR A O 1
ATOM 683 N N . PRO A 1 89 ? -0.898 9.703 2.317 1.00 92.69 89 PRO A N 1
ATOM 684 C CA . PRO A 1 89 ? 0.379 9.803 1.624 1.00 92.69 89 PRO A CA 1
ATOM 685 C C . PRO A 1 89 ? 0.917 11.236 1.728 1.00 92.69 89 PRO A C 1
ATOM 687 O O . PRO A 1 89 ? 0.206 12.197 1.446 1.00 92.69 89 PRO A O 1
ATOM 690 N N . VAL A 1 90 ? 2.181 11.386 2.125 1.00 93.81 90 VAL A N 1
ATOM 691 C CA . VAL A 1 90 ? 2.845 12.697 2.290 1.00 93.81 90 VAL A CA 1
ATOM 692 C C . VAL A 1 90 ? 3.977 12.934 1.295 1.00 93.81 90 VAL A C 1
ATOM 694 O O . VAL A 1 90 ? 4.459 14.054 1.150 1.00 93.81 90 VAL A O 1
ATOM 697 N N . GLY A 1 91 ? 4.410 11.893 0.591 1.00 90.62 91 GLY A N 1
ATOM 698 C CA . GLY A 1 91 ? 5.441 11.996 -0.431 1.00 90.62 91 GLY A CA 1
ATOM 699 C C . GLY A 1 91 ? 5.841 10.631 -0.959 1.00 90.62 91 GLY A C 1
ATOM 700 O O . GLY A 1 91 ? 5.412 9.602 -0.445 1.00 90.62 91 GLY A O 1
ATOM 701 N N . GLY A 1 92 ? 6.679 10.619 -1.985 1.00 89.94 92 GLY A N 1
ATOM 702 C CA . GLY A 1 92 ? 7.155 9.388 -2.589 1.00 89.94 92 GLY A CA 1
ATOM 703 C C . GLY A 1 92 ? 8.145 9.651 -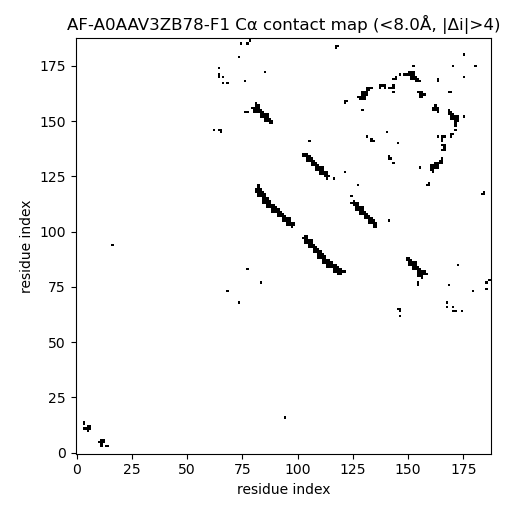3.709 1.00 89.94 92 GLY A C 1
ATOM 704 O O . GLY A 1 92 ? 8.433 10.797 -4.053 1.00 89.94 92 GLY A O 1
ATOM 705 N N . SER A 1 93 ? 8.666 8.570 -4.270 1.00 89.62 93 SER A N 1
ATOM 706 C CA . SER A 1 93 ? 9.472 8.591 -5.486 1.00 89.62 93 SER A CA 1
ATOM 707 C C . SER A 1 93 ? 9.179 7.335 -6.281 1.00 89.62 93 SER A C 1
ATOM 709 O O . SER A 1 93 ? 8.988 6.271 -5.697 1.00 89.62 93 SER A O 1
ATOM 711 N N . SER A 1 94 ? 9.227 7.451 -7.598 1.00 90.06 94 SER A N 1
ATOM 712 C CA . SER A 1 94 ? 9.217 6.317 -8.514 1.00 90.06 94 SER A CA 1
ATOM 713 C C . SER A 1 94 ? 10.402 6.399 -9.473 1.00 90.06 94 SER A C 1
ATOM 715 O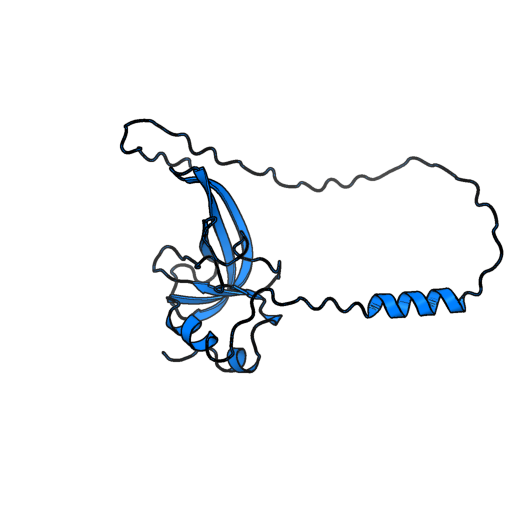 O . SER A 1 94 ? 11.041 7.447 -9.616 1.00 90.06 94 SER A O 1
ATOM 717 N N . GLY A 1 95 ? 10.718 5.269 -10.087 1.00 89.62 95 GLY A N 1
ATOM 718 C CA . GLY A 1 95 ? 11.762 5.098 -11.077 1.00 89.62 95 GLY A CA 1
ATOM 719 C C . GLY A 1 95 ? 11.362 4.018 -12.072 1.00 89.62 95 GLY A C 1
ATOM 720 O O . GLY A 1 95 ? 10.664 3.069 -11.720 1.00 89.62 95 GLY A O 1
ATOM 721 N N . LEU A 1 96 ? 11.818 4.190 -13.308 1.00 92.19 96 LEU A N 1
ATOM 722 C CA . LEU A 1 96 ? 11.651 3.233 -14.395 1.00 92.19 96 LEU A CA 1
ATOM 723 C C . LEU A 1 96 ? 13.013 2.615 -14.700 1.00 92.19 96 LEU A C 1
ATOM 725 O O . LEU A 1 96 ? 14.022 3.324 -14.759 1.00 92.19 96 LEU A O 1
ATOM 729 N N . ALA A 1 97 ? 13.032 1.309 -14.896 1.00 92.81 97 ALA A N 1
ATOM 730 C CA . ALA A 1 97 ? 14.185 0.540 -15.320 1.00 92.81 97 ALA A CA 1
ATOM 731 C C . ALA A 1 97 ? 13.754 -0.488 -16.372 1.00 92.81 97 ALA A C 1
ATOM 733 O O . ALA A 1 97 ? 12.567 -0.736 -16.568 1.00 92.81 97 ALA A O 1
ATOM 734 N N . MET A 1 98 ? 14.736 -1.080 -17.042 1.00 95.38 98 MET A N 1
ATOM 735 C CA . MET A 1 98 ? 14.537 -2.227 -17.921 1.00 95.38 98 MET A CA 1
ATOM 736 C C . MET A 1 98 ? 15.299 -3.408 -17.335 1.00 95.38 98 MET A C 1
ATOM 738 O O . MET A 1 98 ? 16.420 -3.241 -16.846 1.00 95.38 98 MET A O 1
ATOM 742 N N . ASP A 1 99 ? 14.694 -4.588 -17.363 1.00 91.19 99 ASP A N 1
ATOM 743 C CA . ASP A 1 99 ? 15.359 -5.822 -16.972 1.00 91.19 99 ASP A CA 1
ATOM 744 C C . ASP A 1 99 ? 16.285 -6.345 -18.087 1.00 91.19 99 ASP A C 1
ATOM 746 O O . ASP A 1 99 ? 16.359 -5.798 -19.189 1.00 91.19 99 ASP A O 1
ATOM 750 N N . GLN A 1 100 ? 17.002 -7.437 -17.814 1.00 93.62 100 GLN A N 1
ATOM 751 C CA . GLN A 1 100 ? 17.927 -8.054 -18.776 1.00 93.62 100 GLN A CA 1
ATOM 752 C C . GLN A 1 100 ? 17.258 -8.594 -20.057 1.00 93.62 100 GLN A C 1
ATOM 754 O O . GLN A 1 100 ? 17.952 -8.882 -21.029 1.00 93.62 100 GLN A O 1
ATOM 759 N N . HIS A 1 101 ? 15.932 -8.743 -20.068 1.00 95.00 101 HIS A N 1
ATOM 760 C CA . HIS A 1 101 ? 15.140 -9.183 -21.217 1.00 95.00 101 HIS A CA 1
ATOM 761 C C . HIS A 1 101 ? 14.450 -8.010 -21.931 1.00 95.00 101 HIS A C 1
ATOM 763 O O . HIS A 1 101 ? 13.676 -8.238 -22.858 1.00 95.00 101 HIS A O 1
ATOM 769 N N . GLY A 1 102 ? 14.719 -6.767 -21.515 1.00 93.69 102 GLY A N 1
ATOM 770 C CA . GLY A 1 102 ? 14.090 -5.569 -22.065 1.00 93.69 102 GLY A CA 1
ATOM 771 C C . GLY A 1 102 ? 12.666 -5.320 -21.567 1.00 93.69 102 GLY A C 1
ATOM 772 O O . GLY A 1 102 ? 11.966 -4.520 -22.181 1.00 93.69 102 GLY A O 1
ATOM 773 N N . ARG A 1 103 ? 12.233 -5.985 -20.488 1.00 92.94 103 ARG A N 1
ATOM 774 C CA . ARG A 1 103 ? 10.925 -5.750 -19.859 1.00 92.94 103 ARG A CA 1
ATOM 775 C C . ARG A 1 103 ? 11.001 -4.564 -18.915 1.00 92.94 103 ARG A C 1
ATOM 777 O O . ARG A 1 103 ? 11.989 -4.404 -18.193 1.00 92.94 103 ARG A O 1
ATOM 784 N N . GLU A 1 104 ? 9.942 -3.772 -18.876 1.00 91.06 104 GLU A N 1
ATOM 785 C CA . GLU A 1 104 ? 9.873 -2.612 -17.996 1.00 91.06 104 GLU A CA 1
ATOM 786 C C . GLU A 1 104 ? 9.699 -3.034 -16.527 1.00 91.06 104 GLU A C 1
ATOM 788 O O . GLU A 1 104 ? 8.875 -3.887 -16.187 1.00 91.06 104 GLU A O 1
ATOM 793 N N . ILE A 1 105 ? 10.484 -2.411 -15.649 1.00 91.31 105 ILE A N 1
ATOM 794 C CA . ILE A 1 105 ? 10.351 -2.495 -14.196 1.00 91.31 105 ILE A CA 1
ATOM 795 C C . ILE A 1 105 ? 10.088 -1.087 -13.678 1.00 91.31 105 ILE A C 1
ATOM 797 O O . ILE A 1 105 ? 10.925 -0.195 -13.829 1.00 91.31 105 ILE A O 1
ATOM 801 N N . GLN A 1 106 ? 8.967 -0.898 -12.991 1.00 90.56 106 GLN A N 1
ATOM 802 C CA . GLN A 1 106 ? 8.717 0.325 -12.238 1.00 90.56 106 GLN A CA 1
ATOM 803 C C . GLN A 1 106 ? 8.925 0.048 -10.759 1.00 90.56 106 GLN A C 1
ATOM 805 O O . GLN A 1 106 ? 8.331 -0.863 -10.202 1.00 90.56 106 GLN A O 1
ATOM 810 N N . SER A 1 107 ? 9.757 0.829 -10.086 1.00 90.56 107 SER A N 1
ATOM 811 C CA . SER A 1 107 ? 9.934 0.706 -8.639 1.00 90.56 107 SER A CA 1
ATOM 812 C C . SER A 1 107 ? 9.742 2.047 -7.970 1.00 90.56 107 SER A C 1
ATOM 814 O O . SER A 1 107 ? 9.975 3.106 -8.554 1.00 90.56 107 SER A O 1
ATOM 816 N N . GLY A 1 108 ? 9.303 2.029 -6.722 1.00 90.00 108 GLY A N 1
ATOM 817 C CA . GLY A 1 108 ? 9.093 3.264 -6.002 1.00 90.00 108 GLY A CA 1
ATOM 818 C C . GLY A 1 108 ? 8.767 3.049 -4.546 1.00 90.00 108 GLY A C 1
ATOM 819 O O . GLY A 1 108 ? 8.758 1.937 -4.026 1.00 90.00 108 GLY A O 1
ATOM 820 N N . TYR A 1 109 ? 8.492 4.153 -3.874 1.00 91.06 109 TYR A N 1
ATOM 821 C CA . TYR A 1 109 ? 7.990 4.146 -2.516 1.00 91.06 109 TYR A CA 1
ATOM 822 C C . TYR A 1 109 ? 7.050 5.316 -2.292 1.00 91.06 109 TYR A C 1
ATOM 824 O O . TYR A 1 109 ? 7.215 6.379 -2.894 1.00 91.06 109 TYR A O 1
ATOM 832 N N . LEU A 1 110 ? 6.126 5.137 -1.356 1.00 91.62 110 LEU A N 1
ATOM 833 C CA . LEU A 1 110 ? 5.373 6.222 -0.750 1.00 91.62 110 LEU A CA 1
ATOM 834 C C . LEU A 1 110 ? 5.614 6.242 0.756 1.00 91.62 110 LEU A C 1
ATOM 836 O O . LEU A 1 110 ? 5.734 5.208 1.408 1.00 91.62 110 LEU A O 1
ATOM 840 N N . SER A 1 111 ? 5.683 7.446 1.301 1.00 93.94 111 SER A N 1
ATOM 841 C CA . SER A 1 111 ? 5.687 7.705 2.732 1.00 93.94 111 SER A CA 1
ATOM 842 C C . SER A 1 111 ? 4.288 8.117 3.165 1.00 93.94 111 SER A C 1
ATOM 844 O O . SER A 1 111 ? 3.660 8.965 2.526 1.00 93.94 111 SER A O 1
ATOM 846 N N . PHE A 1 112 ? 3.834 7.557 4.277 1.00 95.25 112 PHE A N 1
ATOM 847 C CA . PHE A 1 112 ? 2.531 7.823 4.865 1.00 95.25 112 PHE A CA 1
ATOM 848 C C . PHE A 1 112 ? 2.681 8.483 6.219 1.00 95.25 112 PHE A C 1
ATOM 850 O O . PHE A 1 112 ? 3.451 8.009 7.053 1.00 95.25 112 PHE A O 1
ATOM 857 N N . HIS A 1 113 ? 1.884 9.520 6.452 1.00 97.06 113 HIS A N 1
ATOM 858 C CA . HIS A 1 113 ? 1.570 9.947 7.802 1.00 97.06 113 HIS A CA 1
ATOM 859 C C . HIS A 1 113 ? 0.464 9.045 8.350 1.00 97.06 113 HIS A C 1
ATOM 861 O O . HIS A 1 113 ? -0.651 9.014 7.818 1.00 97.06 113 HIS A O 1
ATOM 867 N N . VAL A 1 114 ? 0.791 8.276 9.382 1.00 97.44 114 VAL A N 1
ATOM 868 C CA . VAL A 1 114 ? -0.106 7.269 9.950 1.00 97.44 114 VAL A CA 1
ATOM 869 C C . VAL A 1 114 ? -1.090 7.933 10.901 1.00 97.44 114 VAL A C 1
ATOM 871 O O . VAL A 1 114 ? -0.699 8.581 11.868 1.00 97.44 114 VAL A O 1
ATOM 874 N N . GLN A 1 115 ? -2.378 7.729 10.639 1.00 97.56 115 GLN A N 1
ATOM 875 C CA . GLN A 1 115 ? -3.468 8.192 11.496 1.00 97.56 115 GLN A CA 1
ATOM 876 C C . GLN A 1 115 ? -3.858 7.127 12.522 1.00 97.56 115 GLN A C 1
ATOM 878 O O . GLN A 1 115 ? -4.216 7.438 13.656 1.00 97.56 115 GLN A O 1
ATOM 883 N N . THR A 1 116 ? -3.841 5.854 12.123 1.00 97.81 116 THR A N 1
ATOM 884 C CA . THR A 1 116 ? -4.212 4.733 12.992 1.00 97.81 116 THR A CA 1
ATOM 885 C C . THR A 1 116 ? -3.429 3.490 12.602 1.00 97.81 116 THR A C 1
ATOM 887 O O . THR A 1 116 ? -3.379 3.130 11.430 1.00 97.81 116 THR A O 1
ATOM 890 N N . LEU A 1 117 ? -2.841 2.820 13.589 1.00 97.69 117 LEU A N 1
ATOM 891 C CA . LEU A 1 117 ? -2.137 1.554 13.425 1.00 97.69 117 LEU A CA 1
ATOM 892 C C . LEU A 1 117 ? -3.033 0.423 13.944 1.00 97.69 117 LEU A C 1
ATOM 894 O O . LEU A 1 117 ? -3.447 0.458 15.100 1.00 97.69 117 LEU A O 1
ATOM 898 N N . TYR A 1 118 ? -3.346 -0.553 13.093 1.00 97.38 118 TYR A N 1
ATOM 899 C CA . TYR A 1 118 ? -4.196 -1.698 13.442 1.00 97.38 118 TYR A CA 1
ATOM 900 C C . TYR A 1 118 ? -3.383 -2.965 13.727 1.00 97.38 118 TYR A C 1
ATOM 902 O O . TYR A 1 118 ? -3.777 -3.764 14.573 1.00 97.38 118 TYR A O 1
ATOM 910 N N . LYS A 1 119 ? -2.247 -3.145 13.042 1.00 96.88 119 LYS A N 1
ATOM 911 C CA . LYS A 1 119 ? -1.354 -4.301 13.200 1.00 96.88 119 LYS A CA 1
ATOM 912 C C . LYS A 1 119 ? 0.107 -3.885 13.081 1.00 96.88 119 LYS A C 1
ATOM 914 O O . LYS A 1 119 ? 0.432 -3.017 12.272 1.00 96.88 119 LYS A O 1
ATOM 919 N N . GLY A 1 120 ? 0.968 -4.577 13.824 1.00 95.56 120 GLY A N 1
ATOM 920 C CA . GLY A 1 120 ? 2.420 -4.416 13.792 1.00 95.56 120 GLY A CA 1
ATOM 921 C C . GLY A 1 120 ? 2.939 -3.365 14.773 1.00 95.56 120 GLY A C 1
ATOM 922 O O . GLY A 1 120 ? 2.165 -2.637 15.390 1.00 95.56 120 GLY A O 1
ATOM 923 N N . SER A 1 121 ? 4.264 -3.301 14.907 1.00 95.44 121 SER A N 1
ATOM 924 C CA . SER A 1 121 ? 4.971 -2.385 15.81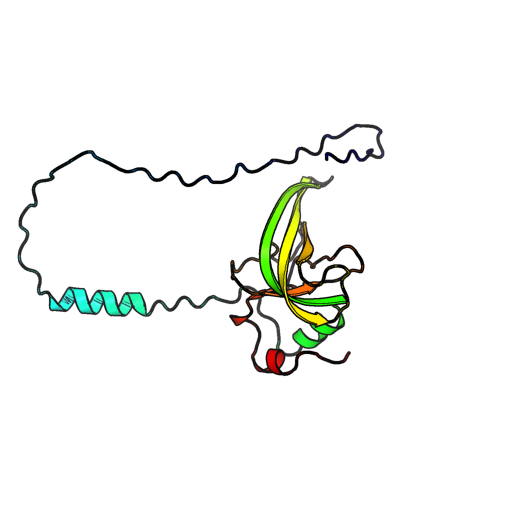5 1.00 95.44 121 SER A CA 1
ATOM 925 C C . SER A 1 121 ? 6.185 -1.767 15.109 1.00 95.44 121 SER A C 1
ATOM 927 O O . SER A 1 121 ? 7.324 -2.099 15.442 1.00 95.44 121 SER A O 1
ATOM 929 N N . PRO A 1 122 ? 5.971 -0.916 14.089 1.00 94.25 122 PRO A N 1
ATOM 930 C CA . PRO A 1 122 ? 7.057 -0.264 13.368 1.00 94.25 122 PRO A CA 1
ATOM 931 C C . PRO A 1 122 ? 7.872 0.633 14.302 1.00 94.25 122 PRO A C 1
ATOM 933 O O . PRO A 1 122 ? 7.338 1.249 15.224 1.00 94.25 122 PRO A O 1
ATOM 936 N N . SER A 1 123 ? 9.166 0.772 14.017 1.00 92.31 123 SER A N 1
ATOM 937 C CA . SER A 1 123 ? 10.071 1.634 14.791 1.00 92.31 123 SER A CA 1
ATOM 938 C C . SER A 1 123 ? 9.663 3.113 14.769 1.00 92.31 123 SER A C 1
ATOM 940 O O . SER A 1 123 ? 9.887 3.831 15.742 1.00 92.31 123 SER A O 1
ATOM 942 N N . ASN A 1 124 ? 9.033 3.565 13.680 1.00 93.38 124 ASN A N 1
ATOM 943 C CA . ASN A 1 124 ? 8.434 4.891 13.557 1.00 93.38 124 ASN A CA 1
ATOM 944 C C . ASN A 1 124 ? 6.945 4.771 13.183 1.00 93.38 124 ASN A C 1
ATOM 946 O O . ASN A 1 124 ? 6.603 4.793 12.000 1.00 93.38 124 ASN A O 1
ATOM 950 N N . PRO A 1 125 ? 6.037 4.655 14.168 1.00 92.94 125 PRO A N 1
ATOM 951 C CA . PRO A 1 125 ? 4.618 4.438 13.900 1.00 92.94 125 PRO A CA 1
ATOM 952 C C . PRO A 1 125 ? 3.899 5.659 13.331 1.00 92.94 125 PRO A C 1
ATOM 954 O O . PRO A 1 125 ? 2.775 5.512 12.879 1.00 92.94 125 PRO A O 1
ATOM 957 N N . GLN A 1 126 ? 4.511 6.849 13.338 1.00 96.12 126 GLN A N 1
ATOM 958 C CA . GLN A 1 126 ? 3.905 8.072 12.795 1.00 96.12 126 GLN A CA 1
ATOM 959 C C . GLN A 1 126 ? 4.177 8.253 11.301 1.00 96.12 126 GLN A C 1
ATOM 961 O O . GLN A 1 126 ? 3.405 8.920 10.611 1.00 96.12 126 GLN A O 1
ATOM 966 N N . ASN A 1 127 ? 5.295 7.708 10.814 1.00 95.31 127 ASN A N 1
ATOM 967 C CA . ASN A 1 127 ? 5.732 7.851 9.433 1.00 95.31 127 ASN A CA 1
ATOM 968 C C . ASN A 1 127 ? 6.252 6.518 8.908 1.00 95.31 127 ASN A C 1
ATOM 970 O O . ASN A 1 127 ? 7.361 6.101 9.244 1.00 95.31 127 ASN A O 1
ATOM 974 N N . ILE A 1 128 ? 5.462 5.882 8.049 1.00 95.69 128 ILE A N 1
ATOM 975 C CA . ILE A 1 128 ? 5.793 4.581 7.474 1.00 95.69 128 ILE A CA 1
ATOM 976 C C . ILE A 1 128 ? 6.076 4.762 5.989 1.00 95.69 128 ILE A C 1
ATOM 978 O O . ILE A 1 128 ? 5.261 5.308 5.245 1.00 95.69 128 ILE A O 1
ATOM 982 N N . ARG A 1 129 ? 7.254 4.308 5.560 1.00 94.56 129 ARG A N 1
ATOM 983 C CA . ARG A 1 129 ? 7.639 4.248 4.152 1.00 94.56 129 ARG A CA 1
ATOM 984 C C . ARG A 1 129 ? 7.371 2.850 3.626 1.00 94.56 129 ARG A C 1
ATOM 986 O O . ARG A 1 129 ? 7.840 1.882 4.214 1.00 94.56 129 ARG A O 1
ATOM 993 N N . VAL A 1 130 ? 6.673 2.784 2.504 1.00 93.38 130 VAL A N 1
ATOM 994 C CA . VAL A 1 130 ? 6.266 1.543 1.861 1.00 93.38 130 VAL A CA 1
ATOM 995 C C . VAL A 1 130 ? 6.771 1.538 0.428 1.00 93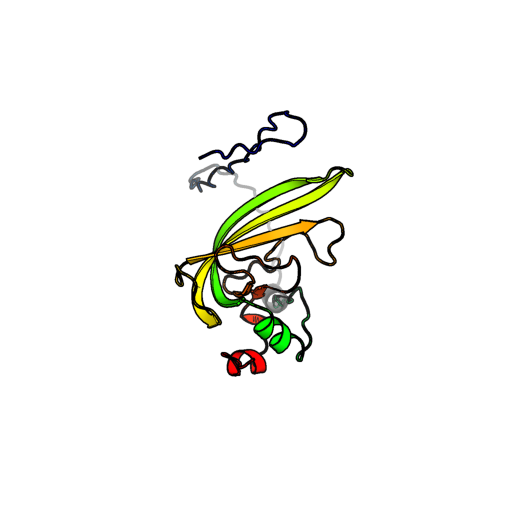.38 130 VAL A C 1
ATOM 997 O O . VAL A 1 130 ? 6.478 2.451 -0.346 1.00 93.38 130 VAL A O 1
ATOM 1000 N N . SER A 1 131 ? 7.568 0.532 0.095 1.00 92.38 131 SER A N 1
ATOM 1001 C CA . SER A 1 131 ? 8.133 0.322 -1.233 1.00 92.38 131 SER A CA 1
ATOM 1002 C C . SER A 1 131 ? 7.239 -0.592 -2.065 1.00 92.38 131 SER A C 1
ATOM 1004 O O . SER A 1 131 ? 6.514 -1.424 -1.531 1.00 92.38 131 SER A O 1
ATOM 1006 N N . HIS A 1 132 ? 7.311 -0.450 -3.380 1.00 89.38 132 HIS A N 1
ATOM 1007 C CA . HIS A 1 132 ? 6.624 -1.313 -4.332 1.00 89.38 132 HIS A CA 1
ATOM 1008 C C . HIS A 1 132 ? 7.504 -1.528 -5.557 1.00 89.38 132 HIS A C 1
ATOM 1010 O O . HIS A 1 132 ? 8.408 -0.735 -5.848 1.00 89.38 132 HIS A O 1
ATOM 1016 N N . THR A 1 133 ? 7.234 -2.599 -6.287 1.00 89.25 133 THR A N 1
ATOM 1017 C CA . THR A 1 133 ? 7.851 -2.874 -7.582 1.00 89.25 133 THR A CA 1
ATOM 1018 C C . THR A 1 133 ? 6.811 -3.513 -8.477 1.00 89.25 133 THR A C 1
ATOM 1020 O O . THR A 1 133 ? 6.187 -4.480 -8.067 1.00 89.25 133 THR A O 1
ATOM 1023 N N . TRP A 1 134 ? 6.636 -2.944 -9.663 1.00 90.19 134 TRP A N 1
ATOM 1024 C CA . TRP A 1 134 ? 5.793 -3.439 -10.735 1.00 90.19 134 TRP A CA 1
ATOM 1025 C C . TRP A 1 134 ? 6.645 -3.950 -11.884 1.00 90.19 134 TRP A C 1
ATOM 1027 O O . TRP A 1 134 ? 7.675 -3.354 -12.216 1.00 90.19 134 TRP A O 1
ATOM 1037 N N . THR A 1 135 ? 6.192 -5.028 -12.509 1.00 89.38 135 THR A N 1
ATOM 1038 C CA . THR A 1 135 ? 6.770 -5.554 -13.748 1.00 89.38 135 THR A CA 1
ATOM 1039 C C . THR A 1 135 ? 5.687 -5.764 -14.800 1.00 89.38 135 THR A C 1
ATOM 1041 O O . THR A 1 135 ? 4.532 -5.974 -14.453 1.00 89.38 135 THR A O 1
ATOM 1044 N N . GLU A 1 136 ? 6.056 -5.780 -16.083 1.00 85.06 136 GLU A N 1
ATOM 1045 C CA . GLU A 1 136 ? 5.122 -6.001 -17.209 1.00 85.06 136 GLU A CA 1
ATOM 1046 C C . GLU A 1 136 ? 4.293 -7.303 -17.107 1.00 85.06 136 GLU A C 1
ATOM 1048 O O . GLU A 1 136 ? 3.259 -7.439 -17.754 1.00 85.06 136 GLU A O 1
ATOM 1053 N N . GLY A 1 137 ? 4.719 -8.267 -16.283 1.00 82.44 137 GLY A N 1
ATOM 1054 C CA . GLY A 1 137 ? 3.965 -9.495 -16.016 1.00 82.44 137 GLY A CA 1
ATOM 1055 C C . GLY A 1 137 ? 2.896 -9.378 -14.924 1.00 82.44 137 GLY A C 1
ATOM 1056 O O . GLY A 1 137 ? 2.166 -10.347 -14.702 1.00 82.44 137 GLY A O 1
ATOM 1057 N N . ASP A 1 138 ? 2.809 -8.247 -14.225 1.00 83.00 138 ASP A N 1
ATOM 1058 C CA . ASP A 1 138 ? 1.898 -8.082 -13.097 1.00 83.00 138 ASP A CA 1
ATOM 1059 C C . ASP A 1 138 ? 0.453 -7.866 -13.584 1.00 83.00 138 ASP A C 1
ATOM 1061 O O . ASP A 1 138 ? 0.215 -7.165 -14.568 1.00 83.00 138 ASP A O 1
ATOM 1065 N N . PRO A 1 139 ? -0.556 -8.424 -12.890 1.00 77.62 139 PRO A N 1
ATOM 1066 C CA . PRO A 1 139 ? -1.950 -8.387 -13.339 1.00 77.62 139 PRO A CA 1
ATOM 1067 C C . PRO A 1 139 ? -2.657 -7.041 -13.086 1.00 77.62 139 PRO A C 1
ATOM 1069 O O . PRO A 1 139 ? -3.879 -6.962 -13.211 1.00 77.62 139 PRO A O 1
ATOM 1072 N N . CYS A 1 140 ? -1.933 -6.002 -12.670 1.00 75.56 140 CYS A N 1
ATOM 1073 C CA . CYS A 1 140 ? -2.477 -4.685 -12.350 1.00 75.56 140 CYS A CA 1
ATOM 1074 C C . CYS A 1 140 ? -1.686 -3.569 -13.036 1.00 75.56 140 CYS A C 1
ATOM 1076 O O . CYS A 1 140 ? -0.579 -3.789 -13.514 1.00 75.56 140 CYS A O 1
ATOM 1078 N N . GLU A 1 141 ? -2.266 -2.370 -13.090 1.00 74.69 141 GLU A N 1
ATOM 1079 C CA . GLU A 1 141 ? -1.627 -1.201 -13.699 1.00 74.69 141 GLU A CA 1
ATOM 1080 C C . GLU A 1 141 ? -0.371 -0.755 -12.925 1.00 74.69 141 GLU A C 1
ATOM 1082 O O . GLU A 1 141 ? -0.321 -0.878 -11.694 1.00 74.69 141 GLU A O 1
ATOM 1087 N N . PRO A 1 142 ? 0.629 -0.184 -13.619 1.00 67.88 142 PRO A N 1
ATOM 1088 C CA . PRO A 1 142 ? 1.804 0.392 -12.986 1.00 67.88 142 PRO A CA 1
ATOM 1089 C C . PRO A 1 142 ? 1.425 1.575 -12.084 1.00 67.88 142 PRO A C 1
ATOM 1091 O O . PRO A 1 142 ? 1.086 2.668 -12.537 1.00 67.88 142 PRO A O 1
ATOM 1094 N N . GLY A 1 143 ? 1.500 1.356 -10.772 1.00 65.31 143 GLY A N 1
ATOM 1095 C CA . GLY A 1 143 ? 1.305 2.392 -9.762 1.00 65.31 143 GLY A CA 1
ATOM 1096 C C . GLY A 1 143 ? 0.860 1.815 -8.423 1.00 65.31 143 GLY A C 1
ATOM 1097 O O . GLY A 1 143 ? -0.109 1.073 -8.348 1.00 65.31 143 GLY A O 1
ATOM 1098 N N . ALA A 1 144 ? 1.529 2.188 -7.330 1.00 59.34 144 ALA A N 1
ATOM 1099 C CA . ALA A 1 144 ? 1.190 1.634 -6.014 1.00 59.34 144 ALA A CA 1
ATOM 1100 C C . ALA A 1 144 ? -0.156 2.095 -5.427 1.00 59.34 144 ALA A C 1
ATOM 1102 O O . ALA A 1 144 ? -0.660 1.465 -4.497 1.00 59.34 144 ALA A O 1
ATOM 1103 N N . PHE A 1 145 ? -0.703 3.221 -5.904 1.00 68.38 145 PHE A N 1
ATOM 1104 C CA . PHE A 1 145 ? -1.894 3.867 -5.335 1.00 68.38 145 PHE A CA 1
ATOM 1105 C C . PHE A 1 145 ? -2.723 4.535 -6.452 1.00 68.38 145 PHE A C 1
ATOM 1107 O O . PHE A 1 145 ? -2.647 5.755 -6.623 1.00 68.38 145 PHE A O 1
ATOM 1114 N N . PRO A 1 146 ? -3.474 3.751 -7.246 1.00 60.38 146 PRO A N 1
ATOM 1115 C CA . PRO A 1 146 ? -4.134 4.218 -8.475 1.00 60.38 146 PRO A CA 1
ATOM 1116 C C . PRO A 1 146 ? -5.256 5.242 -8.242 1.00 60.38 146 PRO A C 1
ATOM 1118 O O . PRO A 1 146 ? -5.554 6.051 -9.116 1.00 60.38 146 PRO A O 1
ATOM 1121 N N . ASP A 1 147 ? -5.858 5.255 -7.052 1.00 65.81 147 ASP A N 1
ATOM 1122 C CA . ASP A 1 147 ? -7.108 5.984 -6.805 1.00 65.81 147 ASP A CA 1
ATOM 1123 C C . ASP A 1 147 ? -6.918 7.436 -6.320 1.00 65.81 147 ASP A C 1
ATOM 1125 O O . ASP A 1 147 ? -7.900 8.111 -6.013 1.00 65.81 147 ASP A O 1
ATOM 1129 N N . HIS A 1 148 ? -5.673 7.930 -6.222 1.00 70.38 148 HIS A N 1
ATOM 1130 C CA . HIS A 1 148 ? -5.323 9.294 -5.775 1.00 70.38 148 HIS A CA 1
ATOM 1131 C C . HIS A 1 148 ? -6.133 9.812 -4.560 1.00 70.38 148 HIS A C 1
ATOM 1133 O O . HIS A 1 148 ? -6.438 11.000 -4.449 1.00 70.38 148 HIS A O 1
ATOM 1139 N N . ALA A 1 149 ? -6.477 8.929 -3.624 1.00 82.25 149 ALA A N 1
ATOM 1140 C CA . ALA A 1 149 ? -7.185 9.273 -2.402 1.00 82.25 149 ALA A CA 1
ATOM 1141 C C . ALA A 1 149 ? -6.275 9.995 -1.393 1.00 82.25 149 ALA A C 1
ATOM 1143 O O . ALA A 1 149 ? -5.050 9.885 -1.418 1.00 82.25 149 ALA A O 1
ATOM 1144 N N . SER A 1 150 ? -6.881 10.731 -0.463 1.00 87.75 150 SER A N 1
ATOM 1145 C CA . SER A 1 150 ? -6.169 11.379 0.648 1.00 87.75 150 SER A CA 1
ATOM 1146 C C . SER A 1 150 ? -5.932 10.450 1.841 1.00 87.75 150 SER A C 1
ATOM 1148 O O . SER A 1 150 ? -5.258 10.824 2.797 1.00 87.75 150 SER A O 1
ATOM 1150 N N . ASP A 1 151 ? -6.550 9.274 1.839 1.00 92.31 151 ASP A N 1
ATOM 1151 C CA . ASP A 1 151 ? -6.615 8.390 2.994 1.00 92.31 151 ASP A CA 1
ATOM 1152 C C . ASP A 1 151 ? -6.756 6.945 2.528 1.00 92.31 151 ASP A C 1
ATOM 1154 O O . ASP A 1 151 ? -7.664 6.620 1.758 1.00 92.31 151 ASP A O 1
ATOM 1158 N N . TYR A 1 152 ? -5.847 6.097 2.992 1.00 93.25 152 TYR A N 1
ATOM 1159 C CA . TYR A 1 152 ? -5.750 4.705 2.588 1.00 93.25 152 TYR A CA 1
ATOM 1160 C C . TYR A 1 152 ? -5.676 3.796 3.799 1.00 93.25 152 TYR A C 1
ATOM 1162 O O . TYR A 1 152 ? -5.033 4.126 4.793 1.00 93.25 152 TYR A O 1
ATOM 1170 N N . LEU A 1 153 ? -6.264 2.612 3.665 1.00 94.81 153 LEU A N 1
ATOM 1171 C CA . LEU A 1 153 ? -5.879 1.442 4.434 1.00 94.81 153 LEU A CA 1
ATOM 1172 C C . LEU A 1 153 ? -4.767 0.716 3.674 1.00 94.81 153 LEU A C 1
ATOM 1174 O O . LEU A 1 153 ? -4.958 0.353 2.514 1.00 94.81 153 LEU A O 1
ATOM 1178 N N . VAL A 1 154 ? -3.621 0.525 4.321 1.00 94.31 154 VAL A N 1
ATOM 1179 C CA . VAL A 1 154 ? -2.425 -0.083 3.734 1.00 94.31 154 VAL A CA 1
ATOM 1180 C C . VAL A 1 154 ? -2.087 -1.371 4.479 1.00 94.31 154 VAL A C 1
ATOM 1182 O O . VAL A 1 154 ? -2.040 -1.390 5.710 1.00 94.31 154 VAL A O 1
ATOM 1185 N N . PHE A 1 155 ? -1.839 -2.425 3.711 1.00 94.44 155 PHE A N 1
ATOM 1186 C CA . PHE A 1 155 ? -1.390 -3.745 4.133 1.00 94.44 155 PHE A CA 1
ATOM 1187 C C . PHE A 1 155 ? 0.049 -3.909 3.657 1.00 94.44 155 PHE A C 1
ATOM 1189 O O . PHE A 1 155 ? 0.290 -3.979 2.461 1.00 94.44 155 PHE A O 1
ATOM 1196 N N . ALA A 1 156 ? 1.017 -3.909 4.567 1.00 94.25 156 ALA A N 1
ATOM 1197 C CA . ALA A 1 156 ? 2.423 -3.995 4.195 1.00 94.25 156 ALA A CA 1
ATOM 1198 C C . ALA A 1 156 ? 3.109 -5.181 4.873 1.00 94.25 156 ALA A C 1
ATOM 1200 O O . ALA A 1 156 ? 2.803 -5.540 6.013 1.00 94.25 156 ALA A O 1
ATOM 1201 N N . THR A 1 157 ? 4.059 -5.778 4.168 1.00 93.62 157 THR A N 1
ATOM 1202 C CA . THR A 1 157 ? 4.871 -6.906 4.625 1.00 93.62 157 THR A CA 1
ATOM 1203 C C . THR A 1 157 ? 6.309 -6.461 4.881 1.00 93.62 157 THR A C 1
ATOM 1205 O O . THR A 1 157 ? 6.754 -5.436 4.365 1.00 93.62 157 THR A O 1
ATOM 1208 N N . GLY A 1 158 ? 7.028 -7.216 5.712 1.00 90.88 158 GLY A N 1
ATOM 1209 C CA . GLY A 1 158 ? 8.428 -6.958 6.068 1.00 90.88 158 GLY A CA 1
ATOM 1210 C C . GLY A 1 158 ? 8.611 -6.402 7.483 1.00 90.88 158 GLY A C 1
ATOM 1211 O O . GLY A 1 158 ? 7.647 -6.009 8.135 1.00 90.88 158 GLY A O 1
ATOM 1212 N N . ASP A 1 159 ? 9.860 -6.376 7.957 1.00 83.44 159 ASP A N 1
ATOM 1213 C CA . ASP A 1 159 ? 10.184 -6.020 9.350 1.00 83.44 159 ASP A CA 1
ATOM 1214 C C . ASP A 1 159 ? 10.705 -4.581 9.487 1.00 83.44 159 ASP A C 1
ATOM 1216 O O . ASP A 1 159 ? 10.149 -3.773 10.232 1.00 83.44 159 ASP A O 1
ATOM 1220 N N . SER A 1 160 ? 11.760 -4.254 8.733 1.00 81.38 160 SER A N 1
ATOM 1221 C CA . SER A 1 160 ? 12.429 -2.937 8.744 1.00 81.38 160 SER A CA 1
ATOM 1222 C C . SER A 1 160 ? 12.208 -2.139 7.458 1.00 81.38 160 SER A C 1
ATOM 1224 O O . SER A 1 160 ? 12.344 -0.916 7.446 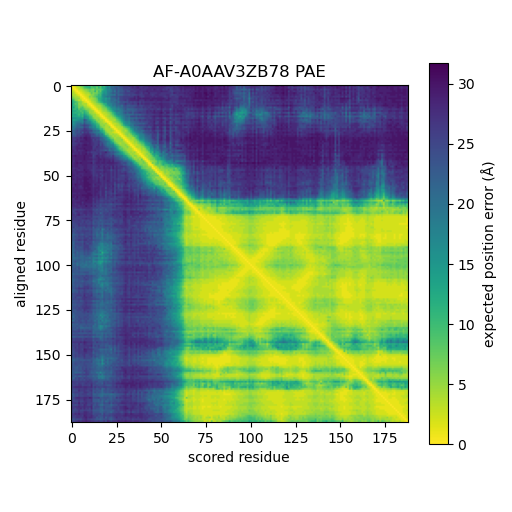1.00 81.38 160 SER A O 1
ATOM 1226 N N . TYR A 1 161 ? 11.884 -2.836 6.369 1.00 87.69 161 TYR A N 1
ATOM 1227 C CA . TYR A 1 161 ? 11.611 -2.270 5.055 1.00 87.69 161 TYR A CA 1
ATOM 1228 C C . TYR A 1 161 ? 10.258 -2.790 4.611 1.00 87.69 161 TYR A C 1
ATOM 1230 O O . TYR A 1 161 ? 10.133 -3.966 4.278 1.00 87.69 161 TYR A O 1
ATOM 1238 N N . TYR A 1 162 ? 9.253 -1.921 4.650 1.00 92.25 162 TYR A N 1
ATOM 1239 C CA . TYR A 1 162 ? 7.903 -2.326 4.305 1.00 92.25 162 TYR A CA 1
ATOM 1240 C C . TYR A 1 162 ? 7.712 -2.336 2.800 1.00 92.25 162 TYR A C 1
ATOM 1242 O O . TYR A 1 162 ? 8.063 -1.374 2.109 1.00 92.25 162 TYR A O 1
ATOM 1250 N N . THR A 1 163 ? 7.125 -3.416 2.313 1.00 90.75 163 THR A N 1
ATOM 1251 C CA . THR A 1 163 ? 6.757 -3.602 0.916 1.00 90.75 163 THR A CA 1
ATOM 1252 C C . THR A 1 163 ? 5.264 -3.839 0.801 1.00 90.75 163 THR A C 1
ATOM 1254 O O . THR A 1 163 ? 4.648 -4.432 1.683 1.00 90.75 163 THR A O 1
ATOM 1257 N N . VAL A 1 164 ? 4.681 -3.354 -0.284 1.00 86.75 164 VAL A N 1
ATOM 1258 C CA . VAL A 1 164 ? 3.360 -3.777 -0.749 1.00 86.75 164 VAL A CA 1
ATOM 1259 C C . VAL A 1 164 ? 3.568 -4.589 -2.013 1.00 86.75 164 VAL A C 1
ATOM 1261 O O . VAL A 1 164 ? 4.396 -4.195 -2.843 1.00 86.75 164 VAL A O 1
ATOM 1264 N N . ASP A 1 165 ? 2.835 -5.692 -2.183 1.00 76.31 165 ASP A N 1
ATOM 1265 C CA . ASP A 1 165 ? 2.792 -6.288 -3.517 1.00 76.31 165 ASP A CA 1
ATOM 1266 C C . ASP A 1 165 ? 2.087 -5.311 -4.454 1.00 76.31 165 ASP A C 1
ATOM 1268 O O . ASP A 1 165 ? 1.284 -4.459 -4.051 1.00 76.31 165 ASP A O 1
ATOM 1272 N N . THR A 1 166 ? 2.417 -5.427 -5.728 1.00 67.88 166 THR A N 1
ATOM 1273 C CA . THR A 1 166 ? 2.007 -4.480 -6.754 1.00 67.88 166 THR A CA 1
ATOM 1274 C C . THR A 1 166 ? 0.501 -4.296 -6.839 1.00 67.88 166 THR A C 1
ATOM 1276 O O . THR A 1 166 ? 0.019 -3.214 -7.168 1.00 67.88 166 THR A O 1
ATOM 1279 N N . CYS A 1 167 ? -0.245 -5.346 -6.503 1.00 70.44 167 CYS A N 1
ATOM 1280 C CA . CYS A 1 167 ? -1.686 -5.379 -6.601 1.00 70.44 167 CYS A CA 1
ATOM 1281 C C . CYS A 1 167 ? -2.301 -5.620 -5.214 1.00 70.44 167 CYS A C 1
ATOM 1283 O O . CYS A 1 167 ? -1.929 -6.563 -4.524 1.00 70.44 167 CYS A O 1
ATOM 1285 N N . ARG A 1 168 ? -3.337 -4.842 -4.862 1.00 72.50 168 ARG A N 1
ATOM 1286 C CA . ARG A 1 168 ? -4.297 -5.155 -3.775 1.00 72.50 168 ARG A CA 1
ATOM 1287 C C . ARG A 1 168 ? -3.768 -5.037 -2.336 1.00 72.50 168 ARG A C 1
ATOM 1289 O O . ARG A 1 168 ? -4.236 -5.745 -1.451 1.00 72.50 168 ARG A O 1
ATOM 1296 N N . HIS A 1 169 ? -2.871 -4.092 -2.079 1.00 76.38 169 HIS A N 1
ATOM 1297 C CA . HIS A 1 169 ? -2.332 -3.853 -0.729 1.00 76.38 169 HIS A CA 1
ATOM 1298 C C . HIS A 1 169 ? -2.579 -2.453 -0.184 1.00 76.38 169 HIS A C 1
ATOM 1300 O O . HIS A 1 169 ? -2.243 -2.141 0.957 1.00 76.38 169 HIS A O 1
ATOM 1306 N N . SER A 1 170 ? -3.208 -1.597 -0.977 1.00 81.25 170 SER A N 1
ATOM 1307 C CA . SER A 1 170 ? -3.669 -0.297 -0.533 1.00 81.25 170 SER A CA 1
ATOM 1308 C C . SER A 1 170 ? -5.054 -0.027 -1.088 1.00 81.25 170 SER A C 1
ATOM 1310 O O . SER A 1 170 ? -5.351 -0.320 -2.244 1.00 81.25 170 SER A O 1
ATOM 1312 N N . PHE A 1 171 ? -5.920 0.511 -0.240 1.00 88.75 171 PHE A N 1
ATOM 1313 C CA . PHE A 1 171 ? -7.304 0.777 -0.602 1.00 88.75 171 PHE A CA 1
ATOM 1314 C C . PHE A 1 171 ? -7.701 2.136 -0.062 1.00 88.75 171 PHE A C 1
ATOM 1316 O O . PHE A 1 171 ? -7.477 2.385 1.127 1.00 88.75 171 PHE A O 1
ATOM 1323 N N . PRO A 1 172 ? -8.314 3.013 -0.874 1.00 91.12 172 PRO A N 1
ATOM 1324 C CA . PRO A 1 172 ? -8.926 4.220 -0.349 1.00 91.12 172 PRO A CA 1
ATOM 1325 C C . PRO A 1 172 ? -9.834 3.876 0.825 1.00 91.12 172 PRO A C 1
ATOM 1327 O O . PRO A 1 172 ? -10.617 2.927 0.758 1.00 91.12 172 PRO A O 1
ATOM 1330 N N . TRP A 1 173 ? -9.771 4.648 1.906 1.00 92.81 173 TRP A N 1
ATOM 1331 C CA . TRP A 1 173 ? -10.579 4.362 3.093 1.00 92.81 173 TRP A CA 1
ATOM 1332 C C . TRP A 1 173 ? -12.080 4.317 2.773 1.00 92.81 173 TRP A C 1
ATOM 1334 O O . TRP A 1 173 ? -12.833 3.531 3.348 1.00 92.81 173 TRP A O 1
ATOM 1344 N N . THR A 1 174 ? -12.530 5.117 1.806 1.00 90.31 174 THR A N 1
ATOM 1345 C CA . THR A 1 174 ? -13.906 5.121 1.290 1.00 90.31 174 THR A CA 1
ATOM 1346 C C . THR A 1 174 ? -14.313 3.795 0.641 1.00 90.31 174 THR A C 1
ATOM 1348 O O . THR A 1 174 ? -15.485 3.438 0.710 1.00 90.31 174 THR A O 1
ATOM 1351 N N . CYS A 1 175 ? -13.357 3.052 0.083 1.00 88.75 175 CYS A N 1
ATOM 1352 C CA . CYS A 1 175 ? -13.557 1.780 -0.611 1.00 88.75 175 CYS A CA 1
ATOM 1353 C C . CYS A 1 175 ? -13.580 0.562 0.314 1.00 88.75 175 CYS A C 1
ATOM 1355 O O . CYS A 1 175 ? -14.060 -0.501 -0.073 1.00 88.75 175 CYS A O 1
ATOM 1357 N N . VAL A 1 176 ? -13.087 0.699 1.545 1.00 91.19 176 VAL A N 1
ATOM 1358 C CA . VAL A 1 176 ? -13.088 -0.405 2.506 1.00 91.19 176 VAL A CA 1
ATOM 1359 C C . VAL A 1 176 ? -14.522 -0.633 3.028 1.00 91.19 176 VAL A C 1
ATOM 1361 O O . VAL A 1 176 ? -15.144 0.315 3.529 1.00 91.19 176 VAL A O 1
ATOM 1364 N N . PRO A 1 177 ? -15.071 -1.864 2.964 1.00 91.75 177 PRO A N 1
ATOM 1365 C CA . PRO A 1 177 ? -16.412 -2.161 3.464 1.00 91.75 177 PRO A CA 1
ATOM 1366 C C . PRO A 1 177 ? -16.563 -1.837 4.953 1.00 91.75 177 PRO A C 1
ATOM 1368 O O . PRO A 1 177 ? -15.697 -2.168 5.762 1.00 91.75 177 PRO A O 1
ATOM 1371 N N . ASN A 1 178 ? -17.697 -1.247 5.346 1.00 92.75 178 ASN A N 1
ATOM 1372 C CA . ASN A 1 178 ? -17.953 -0.898 6.751 1.00 92.75 178 ASN A CA 1
ATOM 1373 C C . ASN A 1 178 ? -17.920 -2.119 7.683 1.00 92.75 178 ASN A C 1
ATOM 1375 O O . ASN A 1 178 ? -17.455 -2.006 8.813 1.00 92.75 178 ASN A O 1
ATOM 1379 N N . SER A 1 179 ? -18.355 -3.288 7.203 1.00 92.44 179 SER A N 1
ATOM 1380 C CA . SER A 1 179 ? -18.254 -4.549 7.947 1.00 92.44 179 SER A CA 1
ATOM 1381 C C . SER A 1 179 ? -16.808 -4.880 8.319 1.00 92.44 179 SER A C 1
ATOM 1383 O O . SER A 1 179 ? -16.544 -5.264 9.454 1.00 92.44 179 SER A O 1
ATOM 1385 N N . PHE A 1 180 ? -15.871 -4.669 7.393 1.00 93.81 180 PHE A N 1
ATOM 1386 C CA . PHE A 1 180 ? -14.454 -4.890 7.642 1.00 93.81 180 PHE A CA 1
ATOM 1387 C C . PHE A 1 180 ? -13.865 -3.809 8.555 1.00 93.81 180 PHE A C 1
ATOM 1389 O O . PHE A 1 180 ? -13.208 -4.147 9.536 1.00 93.81 180 PHE A O 1
ATOM 1396 N N . LYS A 1 181 ? -14.171 -2.523 8.319 1.00 94.88 181 LYS A N 1
ATOM 1397 C CA . LYS A 1 181 ? -13.720 -1.409 9.182 1.00 94.88 181 LYS A CA 1
ATOM 1398 C C . LYS A 1 181 ? -14.066 -1.637 10.652 1.00 94.88 181 LYS A C 1
ATOM 1400 O O . LYS A 1 181 ? -13.217 -1.455 11.515 1.00 94.88 181 LYS A O 1
ATOM 1405 N N . ASN A 1 182 ? -15.297 -2.072 10.915 1.00 94.75 182 ASN A N 1
ATOM 1406 C CA . ASN A 1 182 ? -15.800 -2.317 12.266 1.00 94.75 182 ASN A CA 1
ATOM 1407 C C . ASN A 1 182 ? -15.206 -3.575 12.918 1.00 94.75 182 ASN A C 1
ATOM 1409 O O . ASN A 1 182 ? -15.387 -3.777 14.113 1.00 94.75 182 ASN A O 1
ATOM 1413 N N . SER A 1 183 ? -14.525 -4.423 12.142 1.00 94.12 183 SER A N 1
ATOM 1414 C CA . SER A 1 183 ? -13.845 -5.621 12.643 1.00 94.12 183 SER A CA 1
ATOM 1415 C C . SER A 1 183 ? -12.368 -5.394 12.977 1.00 94.12 183 SER A C 1
ATOM 1417 O O . SER A 1 183 ? -11.735 -6.291 13.521 1.00 94.12 183 SER A O 1
ATOM 1419 N N . LEU A 1 184 ? -11.811 -4.220 12.656 1.00 94.81 184 LEU A N 1
ATOM 1420 C CA . LEU A 1 184 ? -10.417 -3.886 12.949 1.00 94.81 184 LEU A CA 1
ATOM 1421 C C . LEU A 1 184 ? -10.240 -3.479 14.429 1.00 94.81 184 LEU A C 1
ATOM 1423 O O . LEU A 1 184 ? -11.039 -2.681 14.925 1.00 94.81 184 LEU A O 1
ATOM 1427 N N . PRO A 1 185 ? -9.168 -3.927 15.117 1.00 95.44 185 PRO A N 1
ATOM 1428 C CA . PRO A 1 185 ? -8.160 -4.894 14.671 1.00 95.44 185 PRO A CA 1
ATOM 1429 C C . PRO A 1 185 ? -8.677 -6.345 14.705 1.00 95.44 185 PRO A C 1
ATOM 1431 O O . PRO A 1 185 ? -9.448 -6.724 15.582 1.00 95.44 185 PRO A O 1
ATOM 1434 N N . ILE A 1 186 ? -8.211 -7.171 13.764 1.00 92.06 186 ILE A N 1
ATOM 1435 C CA . ILE A 1 186 ? -8.640 -8.573 13.606 1.00 92.06 186 ILE A CA 1
ATOM 1436 C C . ILE A 1 186 ? -7.616 -9.516 14.251 1.00 92.06 186 ILE A C 1
ATOM 1438 O O . ILE A 1 186 ? -6.415 -9.267 14.175 1.00 92.06 186 ILE A O 1
ATOM 1442 N N . SER A 1 187 ? -8.079 -10.624 14.839 1.00 91.88 187 SER A N 1
ATOM 1443 C CA . SER A 1 187 ? -7.196 -11.723 15.249 1.00 91.88 187 SER A CA 1
ATOM 1444 C C . SER A 1 187 ? -6.969 -12.699 14.098 1.00 91.88 187 SER A C 1
ATOM 1446 O O . SER A 1 187 ? -7.913 -13.250 13.512 1.00 91.88 187 SER A O 1
ATOM 1448 N N . CYS A 1 188 ? -5.692 -12.920 13.839 1.00 89.00 188 CYS A N 1
ATOM 1449 C CA . CYS A 1 188 ? -5.134 -14.064 13.143 1.00 89.00 188 CYS A CA 1
ATOM 1450 C C . CYS A 1 188 ? -4.430 -14.915 14.217 1.00 89.00 188 CYS A C 1
ATOM 1452 O O . CYS A 1 188 ? -4.286 -16.122 13.979 1.00 89.00 188 CYS A O 1
#

Organism: NCBI:txid259542

InterPro domains:
  IPR008993 Tissue inhibitor of metalloproteinases-like, OB-fold [G3DSA:2.40.50.120] (65-188)
  IPR008993 Tissue inhibitor of metalloproteinases-like, OB-fold [SSF50242] (74-184)

Solvent-accessible surface area (backbone atoms only — not comparable to full-atom values): 12077 Å² total; per-residue (Å²): 136,87,85,85,67,83,45,101,80,76,54,83,69,80,83,80,79,79,78,77,77,80,86,75,84,75,86,87,80,85,88,80,92,77,90,72,87,81,77,88,76,77,92,70,67,74,72,62,62,58,59,56,56,58,58,61,68,66,65,66,79,70,80,68,63,89,71,89,72,59,87,76,49,57,61,53,51,60,56,72,25,46,31,30,35,34,27,27,75,75,49,68,51,74,49,81,48,66,48,100,87,70,46,53,33,40,39,35,35,40,31,24,43,44,78,44,78,60,40,66,82,58,96,50,70,56,56,47,58,36,32,38,57,37,46,81,85,49,99,56,72,91,54,82,66,84,78,78,59,74,41,29,41,38,35,24,33,60,84,92,64,31,33,30,64,54,62,91,28,57,40,44,52,89,65,55,53,68,74,57,61,75,47,62,66,72,93,121

Foldseek 3Di:
DADWDADPVRDTDGPDPDDDDDPDDDDDDDDDDDDDDDDDDDDDDPVVVVVVVVVVVPPPPPLPFPDDDPPVCLVVLLVQFQWKFKWFWDDKDKDWDADPVRWIKIKMKTKTQTPGTQHHDAPDNRIDIEIEMDTPPDPDDPDQDPSPARMWIAGWHDHHYTYDYSPDGITHPVPDDPVSVVCTPDDD

Nearest PDB structures (foldseek):
  2ihe-assembly1_A-2  TM=4.953E-01  e=4.857E-01  Thermus aquaticus
  8btd-assembly1_SO  TM=3.615E-01  e=2.286E-01  Giardia lamblia ATCC 50803
  5odp-assembly1_G  TM=3.147E-01  e=3.430E-01  Salinibacter ruber DSM 13855
  6xu8-assembly1_AX  TM=3.964E-01  e=1.302E+00  Drosophila melanogaster
  5tse-assembly2_B  TM=2.675E-01  e=4.325E-01  Acinetobacter baumannii

Mean predicted aligned error: 15.26 Å

Radius of gyration: 23.85 Å; Cα contacts (8 Å, |Δi|>4): 253; chains: 1; bounding box: 68×58×47 Å

Sequence (188 aa):
MAGLELGRDGSLQALRWIRYPQCHRRPNNLLANKIFPLKRTDTMPLNAVLSLLLVVAMATTSLACSTPVASGEWRQLYCDATVVFRGTPVGGSSGLAMDQHGREIQSGYLSFHVQTLYKGSPSNPQNIRVSHTWTEGDPCEPGAFPDHASDYLVFATGDSYYTVDTCRHSFPWTCVPNSFKNSLPISC

Secondary structure (DSSP, 8-state):
-PPP---TTS---------PPP-----------------------HHHHHHHHHHHTT-------SS---TTHHHHHHHH-SEEEEEEEEEEEEEEEE-TTS-EEEEEEEEEEEEEEEE---SSTTEEEEEEEEETTSSS-S-S-TT--S-EEEEEB-SSSEE--SSSSEEEGGGS-HHHHTTPSPP-

pLDDT: mean 74.18, std 21.4, range [33.97, 97.81]